Protein AF-A0A937AHV0-F1 (afdb_monomer_lite)

Structure (mmCIF, N/CA/C/O backbone):
data_AF-A0A937AHV0-F1
#
_entry.id   AF-A0A937AHV0-F1
#
loop_
_atom_site.group_PDB
_atom_site.id
_atom_site.type_symbol
_atom_site.label_atom_id
_atom_site.label_alt_id
_atom_site.label_comp_id
_atom_site.label_asym_id
_atom_site.label_entity_id
_atom_site.label_seq_id
_atom_site.pdbx_PDB_ins_code
_atom_site.Cartn_x
_atom_site.Cartn_y
_atom_site.Cartn_z
_atom_site.occupancy
_atom_site.B_iso_or_equiv
_atom_site.auth_seq_id
_atom_site.auth_comp_id
_atom_site.auth_asym_id
_atom_site.auth_atom_id
_atom_site.pdbx_PDB_model_num
ATOM 1 N N . MET A 1 1 ? -11.007 -40.375 -34.198 1.00 45.69 1 MET A N 1
ATOM 2 C CA . MET A 1 1 ? -11.939 -39.243 -34.008 1.00 45.69 1 MET A CA 1
ATOM 3 C C . MET A 1 1 ? -11.106 -37.972 -33.986 1.00 45.69 1 MET A C 1
ATOM 5 O O . MET A 1 1 ? -10.028 -37.990 -33.410 1.00 45.69 1 MET A O 1
ATOM 9 N N . ALA A 1 2 ? -11.518 -36.985 -34.777 1.00 42.84 2 ALA A N 1
ATOM 10 C CA . ALA A 1 2 ? -10.673 -35.958 -35.381 1.00 42.84 2 ALA A CA 1
ATOM 11 C C . ALA A 1 2 ? -10.192 -34.860 -34.414 1.00 42.84 2 ALA A C 1
ATOM 13 O O . ALA A 1 2 ? -10.938 -34.408 -33.550 1.00 42.84 2 ALA A O 1
ATOM 14 N N . VAL A 1 3 ? -8.949 -34.421 -34.631 1.00 44.81 3 VAL A N 1
ATOM 15 C CA . VAL A 1 3 ? -8.303 -33.252 -34.022 1.00 44.81 3 VAL A CA 1
ATOM 16 C C . VAL A 1 3 ? -8.689 -32.022 -34.848 1.00 44.81 3 VAL A C 1
ATOM 18 O O . VAL A 1 3 ? -8.350 -31.945 -36.026 1.00 44.81 3 VAL A O 1
ATOM 21 N N . GLY A 1 4 ? -9.427 -31.086 -34.250 1.00 48.59 4 GLY A N 1
ATOM 22 C CA . GLY A 1 4 ? -9.774 -29.803 -34.861 1.00 48.59 4 GLY A CA 1
ATOM 23 C C . GLY A 1 4 ? -8.780 -28.722 -34.451 1.00 48.59 4 GLY A C 1
ATOM 24 O O . GLY A 1 4 ? -8.840 -28.225 -33.331 1.00 48.59 4 GLY A O 1
ATOM 25 N N . VAL A 1 5 ? -7.866 -28.369 -35.355 1.00 51.12 5 VAL A N 1
ATOM 26 C CA . VAL A 1 5 ? -6.978 -27.206 -35.235 1.00 51.12 5 VAL A CA 1
ATOM 27 C C . VAL A 1 5 ? -7.745 -25.986 -35.747 1.00 51.12 5 VAL A C 1
ATOM 29 O O . VAL A 1 5 ? -8.046 -25.898 -36.935 1.00 51.12 5 VAL A O 1
ATOM 32 N N . GLY A 1 6 ? -8.102 -25.067 -34.849 1.00 50.59 6 GLY A N 1
ATOM 33 C CA . GLY A 1 6 ? -8.733 -23.794 -35.196 1.00 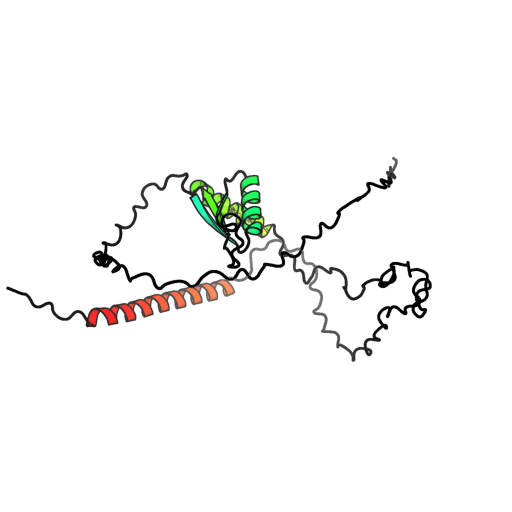50.59 6 GLY A CA 1
ATOM 34 C C . GLY A 1 6 ? -7.685 -22.751 -35.572 1.00 50.59 6 GLY A C 1
ATOM 35 O O . GLY A 1 6 ? -7.053 -22.170 -34.695 1.00 50.59 6 GLY A O 1
ATOM 36 N N . GLN A 1 7 ? -7.502 -22.531 -36.873 1.00 50.56 7 GLN A N 1
ATOM 37 C CA . GLN A 1 7 ? -6.855 -21.345 -37.436 1.00 50.56 7 GLN A CA 1
ATOM 38 C C . GLN A 1 7 ? -7.909 -20.253 -37.675 1.00 50.56 7 GLN A C 1
ATOM 40 O O . GLN A 1 7 ? -8.970 -20.536 -38.227 1.00 50.56 7 GLN A O 1
ATOM 45 N N . GLY A 1 8 ? -7.588 -19.009 -37.320 1.00 43.78 8 GLY A N 1
ATOM 46 C CA . GLY A 1 8 ? -8.344 -17.806 -37.694 1.00 43.78 8 GLY A CA 1
ATOM 47 C C . GLY A 1 8 ? -8.382 -16.805 -36.537 1.00 43.78 8 GLY A C 1
ATOM 48 O O . GLY A 1 8 ? -8.707 -17.181 -35.421 1.00 43.78 8 GLY A O 1
ATOM 49 N N . GLY A 1 9 ? -8.034 -15.533 -36.683 1.00 42.19 9 GLY A N 1
ATOM 50 C CA . GLY A 1 9 ? -7.574 -14.768 -37.831 1.00 42.19 9 GLY A CA 1
ATOM 51 C C . GLY A 1 9 ? -6.917 -13.490 -37.302 1.00 42.19 9 GLY A C 1
ATOM 52 O O . GLY A 1 9 ? -7.337 -12.941 -36.282 1.00 42.19 9 GLY A O 1
ATOM 53 N N . CYS A 1 10 ? -5.848 -13.058 -37.964 1.00 47.41 10 CYS A N 1
ATOM 54 C CA . CYS A 1 10 ? -5.209 -11.772 -37.719 1.00 47.41 10 CYS A CA 1
ATOM 55 C C . CYS A 1 10 ? -5.891 -10.727 -38.608 1.00 47.41 10 CYS A C 1
ATOM 57 O O . CYS A 1 10 ? -5.370 -10.392 -39.666 1.00 47.41 10 CYS A O 1
ATOM 59 N N . ASP A 1 11 ? -7.059 -10.238 -38.191 1.00 47.50 11 ASP A N 1
ATOM 60 C CA . ASP A 1 11 ? -7.725 -9.117 -38.857 1.00 47.50 11 ASP A CA 1
ATOM 61 C C . ASP A 1 11 ? -7.172 -7.791 -38.320 1.00 47.50 11 ASP A C 1
ATOM 63 O O . ASP A 1 11 ? -7.589 -7.246 -37.300 1.00 47.50 11 ASP A O 1
ATOM 67 N N . GLU A 1 12 ? -6.146 -7.313 -39.015 1.00 55.34 12 GLU A N 1
ATOM 68 C CA . GLU A 1 12 ? -6.172 -6.038 -39.733 1.00 55.34 12 GLU A CA 1
ATOM 69 C C . GLU A 1 12 ? -7.276 -5.039 -39.320 1.00 55.34 12 GLU A C 1
ATOM 71 O O . GLU A 1 12 ? -8.327 -4.930 -39.950 1.00 55.34 12 GLU A O 1
ATOM 76 N N . GLN A 1 13 ? -7.005 -4.218 -38.301 1.00 56.28 13 GLN A N 1
ATOM 77 C CA . GLN A 1 13 ? -7.644 -2.905 -38.163 1.00 56.28 13 GLN A CA 1
ATOM 78 C C . GLN A 1 13 ? -6.594 -1.802 -38.147 1.00 56.28 13 GLN A C 1
ATOM 80 O O . GLN A 1 13 ? -6.112 -1.323 -37.121 1.00 56.28 13 GLN A O 1
ATOM 85 N N . ALA A 1 14 ? -6.270 -1.418 -39.377 1.00 47.69 14 ALA A N 1
ATOM 86 C CA . ALA A 1 14 ? -5.620 -0.186 -39.743 1.00 47.69 14 ALA A CA 1
ATOM 87 C C . ALA A 1 14 ? -6.411 1.053 -39.281 1.00 47.69 14 ALA A C 1
ATOM 89 O O . ALA A 1 14 ? -7.641 1.087 -39.264 1.00 47.69 14 ALA A O 1
ATOM 90 N N . ALA A 1 15 ? -5.643 2.110 -39.025 1.00 52.22 15 ALA A N 1
ATOM 91 C CA . ALA A 1 15 ? -6.008 3.500 -39.273 1.00 52.22 15 ALA A CA 1
ATOM 92 C C . ALA A 1 15 ? -7.233 4.064 -38.526 1.00 52.22 15 ALA A C 1
ATOM 94 O O . ALA A 1 15 ? -8.320 4.233 -39.078 1.00 52.22 15 ALA A O 1
ATOM 95 N N . ARG A 1 16 ? -6.993 4.582 -37.315 1.00 49.41 16 ARG A N 1
ATOM 96 C CA . ARG A 1 16 ? -7.673 5.810 -36.870 1.00 49.41 16 ARG A CA 1
ATOM 97 C C . ARG A 1 16 ? -6.642 6.884 -36.564 1.00 49.41 16 ARG A C 1
ATOM 99 O O . ARG A 1 16 ? -5.781 6.723 -35.708 1.00 49.41 16 ARG A O 1
ATOM 106 N N . GLY A 1 17 ? -6.723 7.955 -37.347 1.00 46.00 17 GLY A N 1
ATOM 107 C CA . GLY A 1 17 ? -5.781 9.057 -37.352 1.00 46.00 17 GLY A CA 1
ATOM 108 C C . GLY A 1 17 ? -5.757 9.834 -36.041 1.00 46.00 17 GLY A C 1
ATOM 109 O O . GLY A 1 17 ? -6.782 10.301 -35.547 1.00 46.00 17 GLY A O 1
ATOM 110 N N . HIS A 1 18 ? -4.550 10.05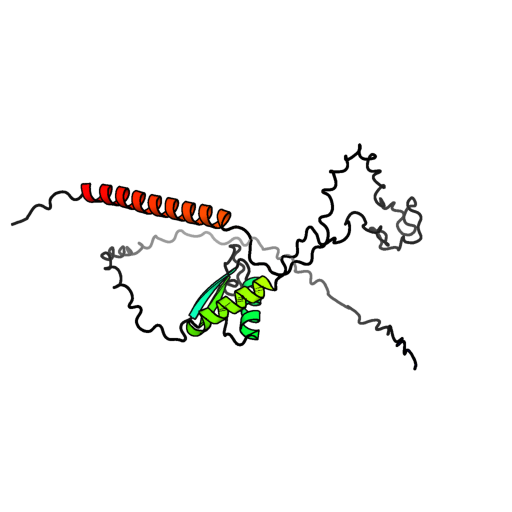1 -35.530 1.00 49.41 18 HIS A N 1
ATOM 111 C CA . HIS A 1 18 ? -4.267 11.097 -34.557 1.00 49.41 18 HIS A CA 1
ATOM 112 C C . HIS A 1 18 ? -3.929 12.397 -35.287 1.00 49.41 18 HIS A C 1
ATOM 114 O O . HIS A 1 18 ? -2.781 12.823 -35.384 1.00 49.41 18 HIS A O 1
ATOM 120 N N . SER A 1 19 ? -4.964 13.039 -35.820 1.00 48.88 19 SER A N 1
ATOM 121 C CA . SER A 1 19 ? -4.898 14.428 -36.251 1.00 48.88 19 SER A CA 1
ATOM 122 C C . SER A 1 19 ? -5.035 15.355 -35.041 1.00 48.88 19 SER A C 1
ATOM 124 O O . SER A 1 19 ? -6.080 15.391 -34.395 1.00 48.88 19 SER A O 1
ATOM 126 N N . GLY A 1 20 ? -4.004 16.165 -34.799 1.00 51.69 20 GLY A N 1
ATOM 127 C CA . GLY A 1 20 ? -4.197 17.530 -34.313 1.00 51.69 20 GLY A CA 1
ATOM 128 C C . GLY A 1 20 ? -4.152 17.754 -32.804 1.00 51.69 20 GLY A C 1
ATOM 129 O O . GLY A 1 20 ? -5.119 18.248 -32.234 1.00 51.69 20 GLY A O 1
ATOM 130 N N . PHE A 1 21 ? -2.990 17.562 -32.174 1.00 46.59 21 PHE A N 1
ATOM 131 C CA . PHE A 1 21 ? -2.669 18.326 -30.963 1.00 46.59 21 PHE A CA 1
ATOM 132 C C . PHE A 1 21 ? -1.850 19.561 -31.348 1.00 46.59 21 PHE A C 1
ATOM 134 O O . PHE A 1 21 ? -0.620 19.587 -31.309 1.00 46.59 21 PHE A O 1
ATOM 141 N N . LEU A 1 22 ? -2.569 20.597 -31.789 1.00 52.62 22 LEU A N 1
ATOM 142 C CA . LEU A 1 22 ? -2.020 21.932 -31.981 1.00 52.62 22 LEU A CA 1
ATOM 143 C C . LEU A 1 22 ? -1.449 22.426 -30.648 1.00 52.62 22 LEU A C 1
ATOM 145 O O . LEU A 1 22 ? -2.184 22.718 -29.701 1.00 52.62 22 LEU A O 1
ATOM 149 N N . ARG A 1 23 ? -0.119 22.544 -30.609 1.00 46.34 23 ARG A N 1
ATOM 150 C CA . ARG A 1 23 ? 0.632 23.309 -29.614 1.00 46.34 23 ARG A CA 1
ATOM 151 C C . ARG A 1 23 ? 0.051 24.722 -29.546 1.00 46.34 23 ARG A C 1
ATOM 153 O O . ARG A 1 23 ? 0.352 25.565 -30.388 1.00 46.34 23 ARG A O 1
ATOM 160 N N . ARG A 1 24 ? -0.767 25.011 -28.532 1.00 51.66 24 ARG A N 1
ATOM 161 C CA . ARG A 1 24 ? -1.076 26.397 -28.171 1.00 51.66 24 ARG A CA 1
ATOM 162 C C . ARG A 1 24 ? 0.145 26.977 -27.469 1.00 51.66 24 ARG A C 1
ATOM 164 O O . ARG A 1 24 ? 0.336 26.781 -26.271 1.00 51.66 24 ARG A O 1
ATOM 171 N N . ASN A 1 25 ? 0.959 27.679 -28.253 1.00 45.62 25 ASN A N 1
ATOM 172 C CA . ASN A 1 25 ? 1.866 28.721 -27.789 1.00 45.62 25 ASN A CA 1
ATOM 173 C C . ASN A 1 25 ? 1.129 29.600 -26.773 1.00 45.62 25 ASN A C 1
ATOM 175 O O . ASN A 1 25 ? 0.229 30.356 -27.141 1.00 45.62 25 ASN A O 1
ATOM 179 N N . ARG A 1 26 ? 1.492 29.498 -25.492 1.00 46.72 26 ARG A N 1
ATOM 180 C CA . ARG A 1 26 ? 1.126 30.524 -24.517 1.00 46.72 26 ARG A CA 1
ATOM 181 C C . ARG A 1 26 ? 2.022 31.738 -24.777 1.00 46.72 26 ARG A C 1
ATOM 183 O O . ARG A 1 26 ? 3.242 31.576 -24.768 1.00 46.72 26 ARG A O 1
ATOM 190 N N . PRO A 1 27 ? 1.459 32.929 -25.030 1.00 54.00 27 PRO A N 1
ATOM 191 C CA . PRO A 1 27 ? 2.259 34.129 -25.179 1.00 54.00 27 PRO A CA 1
ATOM 192 C C . PRO A 1 27 ? 2.956 34.454 -23.856 1.00 54.00 27 PRO A C 1
ATOM 194 O O . PRO A 1 27 ? 2.351 34.431 -22.783 1.00 54.00 27 PRO A O 1
ATOM 197 N N . PHE A 1 28 ? 4.246 34.757 -23.968 1.00 49.22 28 PHE A N 1
ATOM 198 C CA . PHE A 1 28 ? 5.042 35.443 -22.962 1.00 49.22 28 PHE A CA 1
ATOM 199 C C . PHE A 1 28 ? 4.291 36.696 -22.485 1.00 49.22 28 PHE A C 1
ATOM 201 O O . PHE A 1 28 ? 4.203 37.685 -23.213 1.00 49.22 28 PHE A O 1
ATOM 208 N N . TYR A 1 29 ? 3.782 36.685 -21.252 1.00 51.41 29 TYR A N 1
ATOM 209 C CA . TYR A 1 29 ? 3.416 37.920 -20.565 1.00 51.41 29 TYR A CA 1
ATOM 210 C C . TYR A 1 29 ? 4.709 38.643 -20.182 1.00 51.41 29 TYR A C 1
ATOM 212 O O . TYR A 1 29 ? 5.333 38.371 -19.159 1.00 51.41 29 TYR A O 1
ATOM 220 N N . ARG A 1 30 ? 5.126 39.561 -21.055 1.00 47.28 30 ARG A N 1
ATOM 221 C CA . ARG A 1 30 ? 6.118 40.596 -20.769 1.00 47.28 30 ARG A CA 1
ATOM 222 C C . ARG A 1 30 ? 5.439 41.596 -19.831 1.00 47.28 30 ARG A C 1
ATOM 224 O O . ARG A 1 30 ? 4.742 42.499 -20.283 1.00 47.28 30 ARG A O 1
ATOM 231 N N . GLY A 1 31 ? 5.557 41.356 -18.527 1.00 46.12 31 GLY A N 1
ATOM 232 C CA . GLY A 1 31 ? 5.066 42.264 -17.496 1.00 46.12 31 GLY A CA 1
ATOM 233 C C . GLY A 1 31 ? 5.739 43.623 -17.642 1.00 46.12 31 GLY A C 1
ATOM 234 O O . GLY A 1 31 ? 6.961 43.730 -17.537 1.00 46.12 31 GLY A O 1
ATOM 235 N N . ALA A 1 32 ? 4.928 44.635 -17.932 1.00 50.22 32 ALA A N 1
ATOM 236 C CA . ALA A 1 32 ? 5.310 46.030 -17.873 1.00 50.22 32 ALA A CA 1
ATOM 237 C C . ALA A 1 32 ? 5.783 46.363 -16.452 1.00 50.22 32 ALA A C 1
ATOM 239 O O . ALA A 1 32 ? 5.115 46.041 -15.468 1.00 50.22 32 ALA A O 1
ATOM 240 N N . LEU A 1 33 ? 6.950 46.998 -16.371 1.00 55.16 33 LEU A N 1
ATOM 241 C CA . LEU A 1 33 ? 7.450 47.674 -15.183 1.00 55.16 33 LEU A CA 1
ATOM 242 C C . LEU A 1 33 ? 6.546 48.880 -14.925 1.00 55.16 33 LEU A C 1
ATOM 244 O O . LEU A 1 33 ? 6.837 49.990 -15.367 1.00 55.16 33 LEU A O 1
ATOM 248 N N . ASP A 1 34 ? 5.415 48.638 -14.270 1.00 45.81 34 ASP A N 1
ATOM 249 C CA . ASP A 1 34 ? 4.544 49.711 -13.827 1.00 45.81 34 ASP A CA 1
ATOM 250 C C . ASP A 1 34 ? 5.112 50.301 -12.535 1.00 45.81 34 ASP A C 1
ATOM 252 O O . ASP A 1 34 ? 5.308 49.631 -11.515 1.00 45.81 34 ASP A O 1
ATOM 256 N N . SER A 1 35 ? 5.468 51.573 -12.642 1.00 56.28 35 SER A N 1
ATOM 257 C CA . SER A 1 35 ? 6.145 52.364 -11.627 1.00 56.28 35 SER A CA 1
ATOM 258 C C . SER A 1 35 ? 5.102 52.825 -10.615 1.00 56.28 35 SER A C 1
ATOM 260 O O . SER A 1 35 ? 4.548 53.916 -10.722 1.00 56.28 35 SER A O 1
ATOM 262 N N . GLY A 1 36 ? 4.786 51.958 -9.654 1.00 44.84 36 GLY A N 1
ATOM 263 C CA . GLY A 1 36 ? 3.819 52.262 -8.602 1.00 44.84 36 GLY A CA 1
ATOM 264 C C . GLY A 1 36 ? 4.265 53.452 -7.731 1.00 44.84 36 GLY A C 1
ATOM 265 O O . GLY A 1 36 ? 5.432 53.511 -7.334 1.00 44.84 36 GLY A O 1
ATOM 266 N N . PRO A 1 37 ? 3.361 54.397 -7.407 1.00 55.78 37 PRO A N 1
ATOM 267 C CA . PRO A 1 37 ? 3.697 55.622 -6.696 1.00 55.78 37 PRO A CA 1
ATOM 268 C C . PRO A 1 37 ? 4.170 55.371 -5.260 1.00 55.78 37 PRO A C 1
ATOM 270 O O . PRO A 1 37 ? 3.681 54.498 -4.540 1.00 55.78 37 PRO A O 1
ATOM 273 N N . SER A 1 38 ? 5.127 56.212 -4.872 1.00 55.75 38 SER A N 1
ATOM 274 C CA . SER A 1 38 ? 5.697 56.415 -3.543 1.00 55.75 38 SER A CA 1
ATOM 275 C C . SER A 1 38 ? 4.714 56.118 -2.402 1.00 55.75 38 SER A C 1
ATOM 277 O O . SER A 1 38 ? 3.782 56.883 -2.144 1.00 55.75 38 SER A O 1
ATOM 279 N N . ARG A 1 39 ? 4.947 55.014 -1.680 1.00 48.03 39 ARG A N 1
ATOM 280 C CA . ARG A 1 39 ? 4.240 54.702 -0.432 1.00 48.03 39 ARG A CA 1
ATOM 281 C C . ARG A 1 39 ? 4.606 55.755 0.610 1.00 48.03 39 ARG A C 1
ATOM 283 O O . ARG A 1 39 ? 5.726 55.766 1.112 1.00 48.03 39 ARG A O 1
ATOM 290 N N . GLN A 1 40 ? 3.662 56.630 0.941 1.00 63.03 40 GLN A N 1
ATOM 291 C CA . GLN A 1 40 ? 3.761 57.430 2.156 1.00 63.03 40 GLN A CA 1
ATOM 292 C C . GLN A 1 40 ? 3.709 56.500 3.383 1.00 63.03 40 GLN A C 1
ATOM 294 O O . GLN A 1 40 ? 2.919 55.550 3.393 1.00 63.03 40 GLN A O 1
ATOM 299 N N . PRO A 1 41 ? 4.528 56.745 4.419 1.00 58.31 41 PRO A N 1
ATOM 300 C CA . PRO A 1 41 ? 4.453 56.009 5.673 1.00 58.31 41 PRO A CA 1
ATOM 301 C C . PRO A 1 41 ? 3.121 56.326 6.361 1.00 58.31 41 PRO A C 1
ATOM 303 O O . PRO A 1 41 ? 2.879 57.448 6.800 1.00 58.31 41 PRO A O 1
ATOM 306 N N . THR A 1 42 ? 2.232 55.337 6.443 1.00 59.84 42 THR A N 1
ATOM 307 C CA . THR A 1 42 ? 0.998 55.462 7.221 1.00 59.84 42 THR A CA 1
ATOM 308 C C . THR A 1 42 ? 1.335 55.612 8.708 1.00 59.84 42 THR A C 1
ATOM 310 O O . THR A 1 42 ? 2.166 54.847 9.210 1.00 59.84 42 THR A O 1
ATOM 313 N N . PRO A 1 43 ? 0.682 56.536 9.433 1.00 60.97 43 PRO A N 1
ATOM 314 C CA . PRO A 1 43 ? 0.875 56.712 10.865 1.00 60.97 43 PRO A CA 1
ATOM 315 C C . PRO A 1 43 ? 0.532 55.419 11.606 1.00 60.97 43 PRO A C 1
ATOM 317 O O . PRO A 1 43 ? -0.501 54.795 11.372 1.00 60.97 43 PRO A O 1
ATOM 320 N N . HIS A 1 44 ? 1.435 55.012 12.493 1.00 55.62 44 HIS A N 1
ATOM 321 C CA . HIS A 1 44 ? 1.338 53.807 13.303 1.00 55.62 44 HIS A CA 1
ATOM 322 C C . HIS A 1 44 ? 0.076 53.843 14.178 1.00 55.62 44 HIS A C 1
ATOM 324 O O . HIS A 1 44 ? 0.088 54.358 15.296 1.00 55.62 44 HIS A O 1
ATOM 330 N N . THR A 1 45 ? -1.029 53.274 13.694 1.00 54.84 45 THR A N 1
ATOM 331 C CA . THR A 1 45 ? -2.167 52.936 14.547 1.00 54.84 45 THR A CA 1
ATOM 332 C C . THR A 1 45 ? -1.687 51.924 15.573 1.00 54.84 45 THR A C 1
ATOM 334 O O . THR A 1 45 ? -1.375 50.775 15.258 1.00 54.84 45 THR A O 1
ATOM 337 N N . ARG A 1 46 ? -1.581 52.415 16.807 1.00 56.16 46 ARG A N 1
ATOM 338 C CA . ARG A 1 46 ? -1.297 51.694 18.042 1.00 56.16 46 ARG A CA 1
ATOM 339 C C . ARG A 1 46 ? -2.074 50.375 18.036 1.00 56.16 46 ARG A C 1
ATOM 341 O O . ARG A 1 46 ? -3.285 50.369 18.244 1.00 56.16 46 ARG A O 1
ATOM 348 N N . ARG A 1 47 ? -1.377 49.270 17.747 1.00 52.88 47 ARG A N 1
ATOM 349 C CA . ARG A 1 47 ? -1.939 47.916 17.806 1.00 52.88 47 ARG A CA 1
ATOM 350 C C . ARG A 1 47 ? -2.607 47.763 19.179 1.00 52.88 47 ARG A C 1
ATOM 352 O O . ARG A 1 47 ? -1.910 47.960 20.180 1.00 52.88 47 ARG A O 1
ATOM 359 N N . PRO A 1 48 ? -3.914 47.459 19.265 1.00 61.78 48 PRO A N 1
ATOM 360 C CA . PRO A 1 48 ? -4.513 47.118 20.545 1.00 61.78 48 PRO A CA 1
ATOM 361 C C . PRO A 1 48 ? -3.700 45.964 21.128 1.00 61.78 48 PRO A C 1
ATOM 363 O O . PRO A 1 48 ? -3.375 45.010 20.416 1.00 61.78 48 PRO A O 1
ATOM 366 N N . ARG A 1 49 ? -3.293 46.089 22.398 1.00 58.38 49 ARG A N 1
ATOM 367 C CA . ARG A 1 49 ? -2.688 44.984 23.146 1.00 58.38 49 ARG A CA 1
ATOM 368 C C . ARG A 1 49 ? -3.671 43.823 23.060 1.00 58.38 49 ARG A C 1
ATOM 370 O O . ARG A 1 49 ? -4.697 43.844 23.731 1.00 58.38 49 ARG A O 1
ATOM 377 N N . ILE A 1 50 ? -3.365 42.842 22.217 1.00 64.19 50 ILE A N 1
ATOM 378 C CA . ILE A 1 50 ? -3.981 41.525 22.293 1.00 64.19 50 ILE A CA 1
ATOM 379 C C . ILE A 1 50 ? -3.599 41.040 23.686 1.00 64.19 50 ILE A C 1
ATOM 381 O O . ILE A 1 50 ? -2.417 40.820 23.959 1.00 64.19 50 ILE A O 1
ATOM 385 N N . ALA A 1 51 ? -4.572 41.026 24.597 1.00 61.97 51 ALA A N 1
ATOM 386 C CA . ALA A 1 51 ? -4.389 40.443 25.911 1.00 61.97 51 ALA A CA 1
ATOM 387 C C . ALA A 1 51 ? -3.858 39.030 25.680 1.00 61.97 51 ALA A C 1
ATOM 389 O O . ALA A 1 51 ? -4.482 38.256 24.950 1.00 61.97 51 ALA A O 1
ATOM 390 N N . LEU A 1 52 ? -2.668 38.733 26.214 1.00 71.69 52 LEU A N 1
ATOM 391 C CA . LEU A 1 52 ? -2.157 37.372 26.164 1.00 71.69 52 LEU A CA 1
ATOM 392 C C . LEU A 1 52 ? -3.249 36.474 26.758 1.00 71.69 52 LEU A C 1
ATOM 394 O O . LEU A 1 52 ? -3.744 36.807 27.841 1.00 71.69 52 LEU A O 1
ATOM 398 N N . PRO A 1 53 ? -3.658 35.396 26.065 1.00 70.06 53 PRO A N 1
ATOM 399 C CA . PRO A 1 53 ? -4.600 34.452 26.634 1.00 70.06 53 PRO A CA 1
ATOM 400 C C . PRO A 1 53 ? -4.024 34.010 27.974 1.00 70.06 53 PRO A C 1
ATOM 402 O O . PRO A 1 53 ? -2.884 33.547 28.047 1.00 70.06 53 PRO A O 1
ATOM 405 N N . THR A 1 54 ? -4.779 34.257 29.042 1.00 79.69 54 THR A N 1
ATOM 406 C CA . THR A 1 54 ? -4.426 33.818 30.386 1.00 79.69 54 THR A CA 1
ATOM 407 C C . THR A 1 54 ? -4.063 32.336 30.300 1.00 79.69 54 THR A C 1
ATOM 409 O O . THR A 1 54 ? -4.835 31.587 29.693 1.00 79.69 54 THR A O 1
ATOM 412 N N . PRO A 1 55 ? -2.900 31.906 30.824 1.00 74.94 55 PRO A N 1
ATOM 413 C CA . PRO A 1 55 ? -2.520 30.501 30.804 1.00 74.94 55 PRO A CA 1
ATOM 414 C C . PRO A 1 55 ? -3.663 29.705 31.425 1.00 74.94 55 PRO A C 1
ATOM 416 O O . PRO A 1 55 ? -4.007 29.912 32.591 1.00 74.94 55 PRO A O 1
ATOM 419 N N . GLN A 1 56 ? -4.318 28.873 30.612 1.00 78.19 56 GLN A N 1
ATOM 420 C CA . GLN A 1 56 ? -5.388 28.029 31.113 1.00 78.19 56 GLN A CA 1
ATOM 421 C C . GLN A 1 56 ? -4.789 27.143 32.210 1.00 78.19 56 GLN A C 1
ATOM 423 O O . GLN A 1 56 ? -3.714 26.571 31.997 1.00 78.19 56 GLN A O 1
ATOM 428 N N . PRO A 1 57 ? -5.438 27.044 33.383 1.00 83.44 57 PRO A N 1
ATOM 429 C CA . PRO A 1 57 ? -5.006 26.110 34.408 1.00 83.44 57 PRO A CA 1
ATOM 430 C C . PRO A 1 57 ? -4.914 24.710 33.788 1.00 83.44 57 PRO A C 1
ATOM 432 O O . PRO A 1 57 ? -5.725 24.396 32.908 1.00 83.44 57 PRO A O 1
ATOM 435 N N . PRO A 1 58 ? -3.927 23.889 34.197 1.00 77.12 58 PRO A N 1
ATOM 436 C CA . PRO A 1 58 ? -3.751 22.544 33.670 1.00 77.12 58 PRO A CA 1
ATOM 437 C C . PRO A 1 58 ? -5.083 21.819 33.797 1.00 77.12 58 PRO A C 1
ATOM 439 O O . PRO A 1 58 ? -5.571 21.592 34.906 1.00 77.12 58 PRO A O 1
ATOM 442 N N . GLN A 1 59 ? -5.716 21.543 32.656 1.00 78.62 59 GLN A N 1
ATOM 443 C CA . GLN A 1 59 ? -6.972 20.821 32.687 1.00 78.62 59 GLN A CA 1
ATOM 444 C C . GLN A 1 59 ? -6.677 19.451 33.296 1.00 78.62 59 GLN A C 1
ATOM 446 O O . GLN A 1 59 ? -5.669 18.835 32.926 1.00 78.62 59 GLN A O 1
ATOM 451 N N . PRO A 1 60 ? -7.492 18.986 34.259 1.00 78.25 60 PRO A N 1
ATOM 452 C CA . PRO A 1 60 ? -7.347 17.633 34.760 1.00 78.25 60 PRO A CA 1
ATOM 453 C C . PRO A 1 60 ? -7.350 16.687 33.553 1.00 78.25 60 PRO A C 1
ATOM 455 O O . PRO A 1 60 ? -8.110 16.934 32.607 1.00 78.25 60 PRO A O 1
ATOM 458 N N . PRO A 1 61 ? -6.483 15.655 33.536 1.00 72.00 61 PRO A N 1
ATOM 459 C CA . PRO A 1 61 ? -6.478 14.696 32.443 1.00 72.00 61 PRO A CA 1
ATOM 460 C C . PRO A 1 61 ? -7.923 14.233 32.238 1.00 72.00 61 PRO A C 1
ATOM 462 O O . PRO A 1 61 ? -8.590 13.930 33.237 1.00 72.00 61 PRO A O 1
ATOM 465 N N . PRO A 1 62 ? -8.441 14.253 30.995 1.00 66.56 62 PRO A N 1
ATOM 466 C CA . PRO A 1 62 ? -9.818 13.864 30.745 1.00 66.56 62 PRO A CA 1
ATOM 467 C C . PRO A 1 62 ? -10.028 12.498 31.403 1.00 66.56 62 PRO A C 1
ATOM 469 O O . PRO A 1 62 ? -9.162 11.628 31.240 1.00 66.56 62 PRO A O 1
ATOM 472 N N . PRO A 1 63 ? -11.092 12.323 32.210 1.00 59.66 63 PRO A N 1
ATOM 473 C CA . PRO A 1 63 ? -11.322 11.078 32.925 1.00 59.66 63 PRO A CA 1
ATOM 474 C C . PRO A 1 63 ? -11.227 9.951 31.909 1.00 59.66 63 PRO A C 1
ATOM 476 O O . PRO A 1 63 ? -11.894 10.015 30.875 1.00 59.66 63 PRO A O 1
ATOM 479 N N . GLY A 1 64 ? -10.308 9.011 32.169 1.00 50.78 64 GLY A N 1
ATOM 480 C CA . GLY A 1 64 ? -9.912 7.950 31.251 1.00 50.78 64 GLY A CA 1
ATOM 481 C C . GLY A 1 64 ? -11.130 7.422 30.518 1.00 50.78 64 GLY A C 1
ATOM 482 O O . GLY A 1 64 ? -11.999 6.814 31.141 1.00 50.78 64 GLY A O 1
ATOM 483 N N . GLY A 1 65 ? -11.202 7.768 29.228 1.00 52.19 65 GLY A N 1
ATOM 484 C CA . GLY A 1 65 ? -12.377 7.581 28.398 1.00 52.19 65 GLY A CA 1
ATOM 485 C C . GLY A 1 65 ? -12.903 6.173 28.571 1.00 52.19 65 GLY A C 1
ATOM 486 O O . GLY A 1 65 ? -12.241 5.193 28.227 1.00 52.19 65 GLY A O 1
ATOM 487 N N . SER A 1 66 ? -14.087 6.110 29.156 1.00 49.03 66 SER A N 1
ATOM 488 C CA . SER A 1 66 ? -14.926 4.944 29.282 1.00 49.03 66 SER A CA 1
ATOM 489 C C . SER A 1 66 ? -14.841 4.143 27.985 1.00 49.03 66 SER A C 1
ATOM 491 O O . SER A 1 66 ? -15.295 4.594 26.934 1.00 49.03 66 SER A O 1
ATOM 493 N N . GLN A 1 67 ? -14.313 2.923 28.045 1.00 56.91 67 GLN A N 1
ATOM 494 C CA . GLN A 1 67 ? -14.437 1.933 26.967 1.00 56.91 67 GLN A CA 1
ATOM 495 C C . GLN A 1 67 ? -15.905 1.481 26.770 1.00 56.91 67 GLN A C 1
ATOM 497 O O . GLN A 1 67 ? -16.174 0.409 26.235 1.00 56.91 67 GLN A O 1
ATOM 502 N N . SER A 1 68 ? -16.876 2.267 27.243 1.00 53.94 68 SER A N 1
ATOM 503 C CA . SER A 1 68 ? -18.289 1.943 27.271 1.00 53.94 68 SER A CA 1
ATOM 504 C C . SER A 1 68 ? -18.880 2.177 25.889 1.00 53.94 68 SER A C 1
ATOM 506 O O . SER A 1 68 ? -19.161 3.310 25.505 1.00 53.94 68 SER A O 1
ATOM 508 N N . ASN A 1 69 ? -19.089 1.079 25.169 1.00 52.88 69 ASN A N 1
ATOM 509 C CA . ASN A 1 69 ? -19.971 1.007 24.010 1.00 52.88 69 ASN A CA 1
ATOM 510 C C . ASN A 1 69 ? -19.565 1.940 22.867 1.00 52.88 69 ASN A C 1
ATOM 512 O O . ASN A 1 69 ? -20.357 2.759 22.407 1.00 52.88 69 ASN A O 1
ATOM 516 N N . ALA A 1 70 ? -18.327 1.793 22.381 1.00 61.03 70 ALA A N 1
ATOM 517 C CA . ALA A 1 70 ? -17.984 2.305 21.061 1.00 61.03 70 ALA A CA 1
ATOM 518 C C . ALA A 1 70 ? -19.013 1.760 20.069 1.00 61.03 70 ALA A C 1
ATOM 520 O O . ALA A 1 70 ? -19.146 0.543 19.917 1.00 61.03 70 ALA A O 1
ATOM 521 N N . GLU A 1 71 ? -19.758 2.673 19.453 1.00 71.56 71 GLU A N 1
ATOM 522 C CA . GLU A 1 71 ? -20.784 2.371 18.467 1.00 71.56 71 GLU A CA 1
ATOM 523 C C . GLU A 1 71 ? -20.221 1.323 17.485 1.00 71.56 71 GLU A C 1
ATOM 525 O O . GLU A 1 71 ? -19.081 1.482 17.021 1.00 71.56 71 GLU A O 1
ATOM 530 N N . PRO A 1 72 ? -20.934 0.219 17.192 1.00 79.88 72 PRO A N 1
ATOM 531 C CA . PRO A 1 72 ? -20.409 -0.865 16.348 1.00 79.88 72 PRO A CA 1
ATOM 532 C C . PRO A 1 72 ? -20.004 -0.385 14.941 1.00 79.88 72 PRO A C 1
ATOM 534 O O . PRO A 1 72 ? -19.212 -1.029 14.250 1.00 79.88 72 PRO A O 1
ATOM 537 N N . THR A 1 73 ? -20.508 0.782 14.544 1.00 86.31 73 THR A N 1
ATOM 538 C CA . THR A 1 73 ? -20.230 1.518 13.310 1.00 86.31 73 THR A CA 1
ATOM 539 C C . THR A 1 73 ? -19.009 2.440 13.388 1.00 86.31 73 THR A C 1
ATOM 541 O O . THR A 1 73 ? -18.646 3.034 12.373 1.00 86.31 73 THR A O 1
ATOM 544 N N . SER A 1 74 ? -18.354 2.555 14.548 1.00 92.44 74 SER A N 1
ATOM 545 C CA . SER A 1 74 ? -17.184 3.417 14.724 1.00 92.44 74 SER A CA 1
ATOM 546 C C . SER A 1 74 ? -16.048 3.000 13.776 1.00 92.44 74 SER A C 1
ATOM 548 O O . SER A 1 74 ? -15.689 1.816 13.728 1.00 92.44 74 SER A O 1
ATOM 550 N N . PRO A 1 75 ? -15.484 3.938 12.994 1.00 95.88 75 PRO A N 1
ATOM 551 C CA . PRO A 1 75 ? -14.363 3.647 12.114 1.00 95.88 75 PRO A CA 1
ATOM 552 C C . PRO A 1 75 ? -13.097 3.396 12.940 1.00 95.88 75 PRO A C 1
ATOM 554 O O . PRO A 1 75 ? -12.808 4.111 13.900 1.00 95.88 75 PRO A O 1
ATOM 557 N N . VAL A 1 76 ? -12.340 2.374 12.559 1.00 96.38 76 VAL A N 1
ATOM 558 C CA . VAL A 1 76 ? -11.064 1.987 13.161 1.00 96.38 76 VAL A CA 1
ATOM 559 C C . VAL A 1 76 ? -10.037 1.824 12.048 1.00 96.38 76 VAL A C 1
ATOM 561 O O . VAL A 1 76 ? -10.349 1.341 10.960 1.00 96.38 76 VAL A O 1
ATOM 564 N N . GLU A 1 77 ? -8.814 2.262 12.315 1.00 97.31 77 GLU A N 1
ATOM 565 C CA . GLU A 1 77 ? -7.690 2.119 11.396 1.00 97.31 77 GLU A CA 1
ATOM 566 C C . GLU A 1 77 ? -7.253 0.651 11.306 1.00 97.31 77 GLU A C 1
ATOM 568 O O . GLU A 1 77 ? -7.021 0.006 12.327 1.00 97.31 77 GLU A O 1
ATOM 573 N N . LEU A 1 78 ? -7.157 0.132 10.082 1.00 97.81 78 LEU A N 1
ATOM 574 C CA . LEU A 1 78 ? -6.666 -1.214 9.795 1.00 97.81 78 LEU A CA 1
ATOM 575 C C . LEU A 1 78 ? -5.156 -1.209 9.533 1.00 97.81 78 LEU A C 1
ATOM 577 O O . LEU A 1 78 ? -4.431 -2.023 10.094 1.00 97.81 78 LEU A O 1
ATOM 581 N N . THR A 1 79 ? -4.691 -0.325 8.645 1.00 97.75 79 THR A N 1
ATOM 582 C CA . THR A 1 79 ? -3.280 -0.234 8.243 1.00 97.75 79 THR A CA 1
ATOM 583 C C . THR A 1 79 ? -2.942 1.146 7.674 1.00 97.75 79 THR A C 1
ATOM 585 O O . THR A 1 79 ? -3.838 1.893 7.268 1.00 97.75 79 THR A O 1
ATOM 588 N N . ARG A 1 80 ? -1.643 1.462 7.612 1.00 96.62 80 ARG A N 1
ATOM 589 C CA . ARG A 1 80 ? -1.077 2.652 6.960 1.00 96.62 80 ARG A CA 1
ATOM 590 C C . ARG A 1 80 ? -0.169 2.238 5.815 1.00 96.62 80 ARG A C 1
ATOM 592 O O . ARG A 1 80 ? 0.543 1.244 5.911 1.00 96.62 80 ARG A O 1
ATOM 599 N N . THR A 1 81 ? -0.178 3.037 4.762 1.00 94.06 81 THR A N 1
ATOM 600 C CA . THR A 1 81 ? 0.606 2.825 3.542 1.00 94.06 81 THR A CA 1
ATOM 601 C C . THR A 1 81 ? 1.314 4.111 3.141 1.00 94.06 81 THR A C 1
ATOM 603 O O . THR A 1 81 ? 0.919 5.208 3.553 1.00 94.06 81 THR A O 1
ATOM 606 N N . ASN A 1 82 ? 2.376 3.973 2.348 1.00 91.25 82 ASN A N 1
ATOM 607 C CA . ASN A 1 82 ? 3.184 5.111 1.908 1.00 91.25 82 ASN A CA 1
ATOM 608 C C . ASN A 1 82 ? 2.563 5.838 0.715 1.00 91.25 82 ASN A C 1
ATOM 610 O O . ASN A 1 82 ? 2.913 6.987 0.448 1.00 91.25 82 ASN A O 1
ATOM 614 N N . THR A 1 83 ? 1.664 5.174 -0.013 1.00 88.88 83 THR A N 1
ATOM 615 C CA . THR A 1 83 ? 1.032 5.725 -1.208 1.00 88.88 83 THR A CA 1
ATOM 616 C C . THR A 1 83 ? -0.486 5.581 -1.140 1.00 88.88 83 THR A C 1
ATOM 618 O O . THR A 1 83 ? -1.023 4.583 -0.666 1.00 88.88 83 THR A O 1
ATOM 621 N N . GLU A 1 84 ? -1.205 6.577 -1.661 1.00 90.06 84 GLU A N 1
ATOM 622 C CA . GLU A 1 84 ? -2.670 6.520 -1.794 1.00 90.06 84 GLU A CA 1
ATOM 623 C C . GLU A 1 84 ? -3.108 5.356 -2.693 1.00 90.06 84 GLU A C 1
ATOM 625 O O . GLU A 1 84 ? -4.154 4.753 -2.466 1.00 90.06 84 GLU A O 1
ATOM 630 N N . PHE A 1 85 ? -2.279 5.007 -3.681 1.00 91.31 85 PHE A N 1
ATOM 631 C CA . PHE A 1 85 ? -2.519 3.881 -4.575 1.00 91.31 85 PHE A CA 1
ATOM 632 C C . PHE A 1 85 ? -2.543 2.544 -3.822 1.00 91.31 85 PHE A C 1
ATOM 634 O O . PHE A 1 85 ? -3.487 1.775 -3.990 1.00 91.31 85 PHE A O 1
ATOM 641 N N . GLU A 1 86 ? -1.566 2.289 -2.944 1.00 92.69 86 GLU A N 1
ATOM 642 C CA . GLU A 1 86 ? -1.554 1.094 -2.089 1.00 92.69 86 GLU A CA 1
ATOM 643 C C . GLU A 1 86 ? -2.786 1.042 -1.177 1.00 92.69 86 GLU A C 1
ATOM 645 O O . GLU A 1 86 ? -3.471 0.018 -1.122 1.00 92.69 86 GLU A O 1
ATOM 650 N N . ALA A 1 87 ? -3.120 2.149 -0.502 1.00 95.12 87 ALA A N 1
ATOM 651 C CA . ALA A 1 87 ? -4.319 2.213 0.335 1.00 95.12 87 ALA A CA 1
ATOM 652 C C . ALA A 1 87 ? -5.601 1.930 -0.465 1.00 95.12 87 ALA A C 1
ATOM 654 O O . ALA A 1 87 ? -6.480 1.208 0.012 1.00 95.12 87 ALA A O 1
ATOM 655 N N . ALA A 1 88 ? -5.715 2.487 -1.675 1.00 94.81 88 ALA A N 1
ATOM 656 C CA . ALA A 1 88 ? -6.861 2.290 -2.554 1.00 94.81 88 ALA A CA 1
ATOM 657 C C . ALA A 1 88 ? -6.978 0.834 -3.023 1.00 94.81 88 ALA A C 1
ATOM 659 O O . ALA A 1 88 ? -8.075 0.276 -2.972 1.00 94.81 88 ALA A O 1
ATOM 660 N N . ALA A 1 89 ? -5.861 0.205 -3.402 1.00 95.44 89 ALA A N 1
ATOM 661 C CA . ALA A 1 89 ? -5.817 -1.205 -3.781 1.00 95.44 89 ALA A CA 1
ATOM 662 C C . ALA A 1 89 ? -6.270 -2.114 -2.625 1.00 95.44 89 ALA A C 1
ATOM 664 O O . ALA A 1 89 ? -7.128 -2.977 -2.815 1.00 95.44 89 ALA A O 1
ATOM 665 N N . ILE A 1 90 ? -5.781 -1.867 -1.403 1.00 96.81 90 ILE A N 1
ATOM 666 C CA . ILE A 1 90 ? -6.207 -2.603 -0.202 1.00 96.81 90 ILE A CA 1
ATOM 667 C C . ILE A 1 90 ? -7.704 -2.396 0.065 1.00 96.81 90 ILE A C 1
ATOM 669 O O . ILE A 1 90 ? -8.434 -3.354 0.323 1.00 96.81 90 ILE A O 1
ATOM 673 N N . ALA A 1 91 ? -8.188 -1.153 -0.003 1.00 97.38 91 ALA A N 1
ATOM 674 C CA . ALA A 1 91 ? -9.596 -0.851 0.230 1.00 97.38 91 ALA A CA 1
ATOM 675 C C . ALA A 1 91 ? -10.517 -1.502 -0.817 1.00 97.38 91 ALA A C 1
ATOM 677 O O . ALA A 1 91 ? -11.620 -1.919 -0.466 1.00 97.38 91 ALA A O 1
ATOM 678 N N . GLU A 1 92 ? -10.094 -1.599 -2.081 1.00 97.44 92 GLU A N 1
ATOM 679 C CA . GLU A 1 92 ? -10.826 -2.318 -3.134 1.00 97.44 92 GLU A CA 1
ATOM 680 C C . GLU A 1 92 ? -10.850 -3.827 -2.874 1.00 97.44 92 GLU A C 1
ATOM 682 O O . GLU A 1 92 ? -11.921 -4.429 -2.913 1.00 97.44 92 GLU A O 1
ATOM 687 N N . ALA A 1 93 ? -9.713 -4.426 -2.505 1.00 96.50 93 ALA A N 1
ATOM 688 C CA . ALA A 1 93 ? -9.639 -5.848 -2.165 1.00 96.50 93 ALA A CA 1
ATOM 689 C C . ALA A 1 93 ? -10.574 -6.210 -0.994 1.00 96.50 93 ALA A C 1
ATOM 691 O O . ALA A 1 93 ? -11.288 -7.211 -1.043 1.00 96.50 93 ALA A O 1
ATOM 692 N N . LEU A 1 94 ? -10.642 -5.362 0.037 1.00 97.75 94 LEU A N 1
ATOM 693 C CA . LEU A 1 94 ? -11.576 -5.534 1.155 1.00 97.75 94 LEU A CA 1
ATOM 694 C C . LEU A 1 94 ? -13.041 -5.376 0.717 1.00 97.75 94 LEU A C 1
ATOM 696 O O . LEU A 1 94 ? -13.896 -6.166 1.128 1.00 97.75 94 LEU A O 1
ATOM 700 N N . ARG A 1 95 ? -13.340 -4.398 -0.148 1.00 98.06 95 ARG A N 1
ATOM 701 C CA . ARG A 1 95 ? -14.693 -4.183 -0.689 1.00 98.06 95 ARG A CA 1
ATOM 702 C C . ARG A 1 95 ? -15.158 -5.344 -1.563 1.00 98.06 95 ARG A C 1
ATOM 704 O O . ARG A 1 95 ? -16.316 -5.739 -1.440 1.00 98.06 95 ARG A O 1
ATOM 711 N N . ALA A 1 96 ? -14.266 -5.950 -2.344 1.00 97.06 96 ALA A N 1
ATOM 712 C CA . ALA A 1 96 ? -14.550 -7.161 -3.114 1.00 97.06 96 ALA A CA 1
ATOM 713 C C . ALA A 1 96 ? -14.964 -8.349 -2.220 1.00 97.06 96 ALA A C 1
ATOM 715 O O . ALA A 1 96 ? -15.771 -9.178 -2.627 1.00 97.06 96 ALA A O 1
ATOM 716 N N . GLN A 1 97 ? -14.490 -8.389 -0.969 1.00 97.44 97 GLN A N 1
ATOM 717 C CA . GLN A 1 97 ? -14.885 -9.377 0.048 1.00 97.44 97 GLN A CA 1
ATOM 718 C C . GLN A 1 97 ? -16.134 -8.962 0.856 1.00 97.44 97 GLN A C 1
ATOM 720 O O . GLN A 1 97 ? -16.501 -9.603 1.849 1.00 97.44 97 GLN A O 1
ATOM 725 N N . GLY A 1 98 ? -16.802 -7.875 0.460 1.00 97.62 98 GLY A N 1
ATOM 726 C CA . GLY A 1 98 ? -17.987 -7.342 1.129 1.00 97.62 98 GLY A CA 1
ATOM 727 C C . GLY A 1 98 ? -17.692 -6.595 2.434 1.00 97.62 98 GLY A C 1
ATOM 728 O O . GLY A 1 98 ? -18.592 -6.443 3.260 1.00 97.62 98 GLY A O 1
ATOM 729 N N . ILE A 1 99 ? -16.452 -6.145 2.655 1.00 98.19 99 ILE A N 1
ATOM 730 C CA . ILE A 1 99 ? -16.055 -5.365 3.835 1.00 98.19 99 ILE A CA 1
ATOM 731 C C . ILE A 1 99 ? -16.036 -3.878 3.472 1.00 98.19 99 ILE A C 1
ATOM 733 O O . ILE A 1 99 ? -15.375 -3.460 2.523 1.00 98.19 99 ILE A O 1
ATOM 737 N N . GLN A 1 100 ? -16.744 -3.047 4.240 1.00 97.44 100 GLN A N 1
ATOM 738 C CA . GLN A 1 100 ? -16.753 -1.603 4.005 1.00 97.44 100 GLN A CA 1
ATOM 739 C C . GLN A 1 100 ? -15.436 -0.973 4.478 1.00 97.44 100 GLN A C 1
ATOM 741 O O . GLN A 1 100 ? -15.239 -0.754 5.674 1.00 97.44 100 GLN A O 1
ATOM 746 N N . ALA A 1 101 ? -14.557 -0.661 3.525 1.00 97.69 101 ALA A N 1
ATOM 747 C CA . ALA A 1 101 ? -13.292 0.030 3.750 1.00 97.69 101 ALA A CA 1
ATOM 748 C C . ALA A 1 101 ? -13.283 1.409 3.073 1.00 97.69 101 ALA A C 1
ATOM 750 O O . ALA A 1 101 ? -13.854 1.588 1.994 1.00 97.69 101 ALA A O 1
ATOM 751 N N . ARG A 1 102 ? -12.623 2.387 3.700 1.00 96.81 102 ARG A N 1
ATOM 752 C CA . ARG A 1 102 ? -12.377 3.725 3.140 1.00 96.81 102 ARG A CA 1
ATOM 753 C C . ARG A 1 102 ? -10.905 4.094 3.300 1.00 96.81 102 ARG A C 1
ATOM 755 O O . ARG A 1 102 ? -10.256 3.643 4.239 1.00 96.81 102 ARG A O 1
ATOM 762 N N . VAL A 1 103 ? -10.404 4.935 2.403 1.00 95.69 103 VAL A N 1
ATOM 763 C CA . VAL A 1 103 ? -9.054 5.510 2.484 1.00 95.69 103 VAL A CA 1
ATOM 764 C C . VAL A 1 103 ? -9.141 6.899 3.111 1.00 95.69 103 VAL A C 1
ATOM 766 O O . VAL A 1 103 ? -10.046 7.671 2.791 1.00 95.69 103 VAL A O 1
ATOM 769 N N . LEU A 1 104 ? -8.224 7.205 4.023 1.00 92.81 104 LEU A N 1
ATOM 770 C CA . LEU A 1 104 ? -8.114 8.479 4.720 1.00 92.81 104 LEU A CA 1
ATOM 771 C C . LEU A 1 104 ? -6.663 8.969 4.622 1.00 92.81 104 LEU A C 1
ATOM 773 O O . LEU A 1 104 ? -5.757 8.326 5.140 1.00 92.81 104 LEU A O 1
ATOM 777 N N . GLY A 1 105 ? -6.446 10.107 3.958 1.00 81.88 105 GLY A N 1
ATOM 778 C CA . GLY A 1 105 ? -5.106 10.629 3.645 1.00 81.88 105 GLY A CA 1
ATOM 779 C C . GLY A 1 105 ? -4.649 10.297 2.216 1.00 81.88 105 GLY A C 1
ATOM 780 O O . GLY A 1 105 ? -5.147 9.356 1.609 1.00 81.88 105 GLY A O 1
ATOM 781 N N . GLY A 1 106 ? -3.746 11.116 1.665 1.00 71.75 106 GLY A N 1
ATOM 782 C CA . GLY A 1 106 ? -3.203 10.990 0.299 1.00 71.75 106 GLY A CA 1
ATOM 783 C C . GLY A 1 106 ? -3.422 12.239 -0.560 1.00 71.75 106 GLY A C 1
ATOM 784 O O . GLY A 1 106 ? -2.469 12.813 -1.079 1.00 71.75 106 GLY A O 1
ATOM 785 N N . ASN A 1 107 ? -4.653 12.754 -0.584 1.00 64.31 107 ASN A N 1
ATOM 786 C CA . ASN A 1 107 ? -5.014 13.963 -1.322 1.00 64.31 107 ASN A CA 1
ATOM 787 C C . ASN A 1 107 ? -5.569 15.036 -0.378 1.00 64.31 107 ASN A C 1
ATOM 789 O O . ASN A 1 107 ? -6.751 15.044 -0.030 1.00 64.31 107 ASN A O 1
ATOM 793 N N . LEU A 1 108 ? -4.728 15.993 0.018 1.00 60.88 108 LEU A N 1
ATOM 794 C CA . LEU A 1 108 ? -5.204 17.244 0.609 1.00 60.88 108 LEU A CA 1
ATOM 795 C C . LEU A 1 108 ? -5.824 18.096 -0.508 1.00 60.88 108 LEU A C 1
ATOM 797 O O . LEU A 1 108 ? -5.159 18.952 -1.079 1.00 60.88 108 LEU A O 1
ATOM 801 N N . ALA A 1 109 ? -7.085 17.831 -0.858 1.00 61.25 109 ALA A N 1
ATOM 802 C CA . ALA A 1 109 ? -7.912 18.703 -1.702 1.00 61.25 109 ALA A CA 1
ATOM 803 C C . ALA A 1 109 ? -7.235 19.191 -3.007 1.00 61.25 109 ALA A C 1
ATOM 805 O O . ALA A 1 109 ? -7.292 20.372 -3.345 1.00 61.25 109 ALA A O 1
ATOM 806 N N . GLY A 1 110 ? -6.563 18.292 -3.736 1.00 66.44 110 GLY A N 1
ATOM 807 C CA . GLY A 1 110 ? -5.904 18.621 -5.007 1.00 66.44 110 GLY A CA 1
ATOM 808 C C . GLY A 1 110 ? -4.570 19.367 -4.876 1.00 66.44 110 GLY A C 1
ATOM 809 O O . GLY A 1 110 ? -3.970 19.713 -5.893 1.00 66.44 110 GLY A O 1
ATOM 810 N N . MET A 1 111 ? -4.068 19.586 -3.658 1.00 63.62 111 MET A N 1
ATOM 811 C CA . MET A 1 111 ? -2.711 20.069 -3.433 1.00 63.62 111 MET A CA 1
ATOM 812 C C . MET A 1 111 ? -1.783 18.893 -3.144 1.00 63.62 111 MET A C 1
ATOM 814 O O . MET A 1 111 ? -1.827 18.276 -2.079 1.00 63.62 111 MET A O 1
ATOM 818 N N . ARG A 1 112 ? -0.895 18.622 -4.105 1.00 60.31 112 ARG A N 1
ATOM 819 C CA . ARG A 1 112 ? 0.290 17.782 -3.918 1.00 60.31 112 ARG A CA 1
ATOM 820 C C . ARG A 1 112 ? 1.261 18.541 -3.005 1.00 60.31 112 ARG A C 1
ATOM 822 O O . ARG A 1 112 ? 2.175 19.210 -3.472 1.00 60.31 112 ARG A O 1
ATOM 829 N N . ALA A 1 113 ? 1.018 18.522 -1.698 1.00 59.38 113 ALA A N 1
ATOM 830 C CA . ALA A 1 113 ? 2.043 18.928 -0.749 1.00 59.38 113 ALA A CA 1
ATOM 831 C C . ALA A 1 113 ? 3.144 17.861 -0.811 1.00 59.38 113 ALA A C 1
ATOM 833 O O . ALA A 1 113 ? 2.862 16.687 -0.606 1.00 59.38 113 ALA A O 1
ATOM 834 N N . GLU A 1 114 ? 4.377 18.250 -1.130 1.00 58.97 114 GLU A N 1
ATOM 835 C CA . GLU A 1 114 ? 5.518 17.345 -1.366 1.00 58.97 114 GLU A CA 1
ATOM 836 C C . GLU A 1 114 ? 5.973 16.538 -0.132 1.00 58.97 114 GLU A C 1
ATOM 838 O O . GLU A 1 114 ? 6.978 15.832 -0.179 1.00 58.97 114 GLU A O 1
ATOM 843 N N . ALA A 1 115 ? 5.241 16.610 0.981 1.00 63.16 115 ALA A N 1
ATOM 844 C CA . ALA A 1 115 ? 5.465 15.734 2.117 1.00 63.16 115 ALA A CA 1
ATOM 845 C C . ALA A 1 115 ? 4.792 14.376 1.849 1.00 63.16 115 ALA A C 1
ATOM 847 O O . ALA A 1 115 ? 3.620 14.362 1.464 1.00 63.16 115 ALA A O 1
ATOM 848 N N . PRO A 1 116 ? 5.481 13.240 2.069 1.00 66.38 116 PRO A N 1
ATOM 849 C CA . PRO A 1 116 ? 4.889 11.917 1.914 1.00 66.38 116 PRO A CA 1
ATOM 850 C C . PRO A 1 116 ? 3.667 11.798 2.831 1.00 66.38 116 PRO A C 1
ATOM 852 O O . PRO A 1 116 ? 3.780 11.684 4.052 1.00 66.38 116 PRO A O 1
ATOM 855 N N . ALA A 1 117 ? 2.483 11.892 2.233 1.00 74.81 117 ALA A N 1
ATOM 856 C CA . ALA A 1 117 ? 1.230 11.758 2.944 1.00 74.81 117 ALA A CA 1
ATOM 857 C C . ALA A 1 117 ? 0.985 10.267 3.173 1.00 74.81 117 ALA A C 1
ATOM 859 O O . ALA A 1 117 ? 0.663 9.536 2.239 1.00 74.81 117 ALA A O 1
ATOM 860 N N . LEU A 1 118 ? 1.144 9.818 4.419 1.00 90.38 118 LEU A N 1
ATOM 861 C CA . LEU A 1 118 ? 0.700 8.485 4.816 1.00 90.38 118 LEU A CA 1
ATOM 862 C C . LEU A 1 118 ? -0.807 8.373 4.555 1.00 90.38 118 LEU A C 1
ATOM 864 O O . LEU A 1 118 ? -1.584 9.228 4.991 1.00 90.38 118 LEU A O 1
ATOM 868 N N . ALA A 1 119 ? -1.207 7.319 3.850 1.00 93.19 119 ALA A N 1
ATOM 869 C CA . ALA A 1 119 ? -2.604 6.995 3.608 1.00 93.19 119 ALA A CA 1
ATOM 870 C C . ALA A 1 119 ? -3.023 5.855 4.542 1.00 93.19 119 ALA A C 1
ATOM 872 O O . ALA A 1 119 ? -2.391 4.795 4.579 1.00 93.19 119 ALA A O 1
ATOM 873 N N . SER A 1 120 ? -4.088 6.077 5.304 1.00 95.44 120 SER A N 1
ATOM 874 C CA . SER A 1 120 ? -4.656 5.111 6.242 1.00 95.44 120 SER A CA 1
ATOM 875 C C . SER A 1 120 ? -5.881 4.433 5.638 1.00 95.44 120 SER A C 1
ATOM 877 O O . SER A 1 120 ? -6.752 5.091 5.072 1.00 95.44 120 SER A O 1
ATOM 879 N N . VAL A 1 121 ? -5.999 3.119 5.812 1.00 97.06 121 VAL A N 1
ATOM 880 C CA . VAL A 1 121 ? -7.218 2.368 5.486 1.00 97.06 121 VAL A CA 1
ATOM 881 C C . VAL A 1 121 ? -8.036 2.213 6.760 1.00 97.06 121 VAL A C 1
ATOM 883 O O . VAL A 1 121 ? -7.546 1.681 7.756 1.00 97.06 121 VAL A O 1
ATOM 886 N N . ILE A 1 122 ? -9.284 2.670 6.731 1.00 97.75 122 ILE A N 1
ATOM 887 C CA . ILE A 1 122 ? -10.222 2.577 7.851 1.00 97.75 122 ILE A CA 1
ATOM 888 C C . ILE A 1 122 ? -11.372 1.624 7.516 1.00 97.75 122 ILE A C 1
ATOM 890 O O . ILE A 1 122 ? -11.889 1.610 6.397 1.00 97.75 122 ILE A O 1
ATOM 894 N N . VAL A 1 123 ? -11.786 0.842 8.507 1.00 98.12 123 VAL A N 1
ATOM 895 C CA . VAL A 1 123 ? -12.896 -0.121 8.441 1.00 98.12 123 VAL A CA 1
ATOM 896 C C . VAL A 1 123 ? -13.824 0.078 9.635 1.00 98.12 123 VAL A C 1
ATOM 898 O O . VAL A 1 123 ? -13.473 0.759 10.596 1.00 98.12 123 VAL A O 1
ATOM 901 N N . ARG A 1 124 ? -15.022 -0.507 9.615 1.00 96.81 124 ARG A N 1
ATOM 902 C CA . ARG A 1 124 ? -15.880 -0.517 10.812 1.00 96.81 124 ARG A CA 1
ATOM 903 C C . ARG A 1 124 ? -15.257 -1.397 11.892 1.00 96.81 124 ARG A C 1
ATOM 905 O O . ARG A 1 124 ? -14.720 -2.459 11.584 1.00 96.81 124 ARG A O 1
ATOM 912 N N . ARG A 1 125 ? -15.403 -1.010 13.161 1.00 94.94 125 ARG A N 1
ATOM 913 C CA . ARG A 1 125 ? -14.886 -1.773 14.309 1.00 94.94 125 ARG A CA 1
ATOM 914 C C . ARG A 1 125 ? -15.319 -3.241 14.294 1.00 94.94 125 ARG A C 1
ATOM 916 O O . ARG A 1 125 ? -14.495 -4.111 14.552 1.00 94.94 125 ARG A O 1
ATOM 923 N N . MET A 1 126 ? -16.581 -3.512 13.958 1.00 95.62 126 MET A N 1
ATOM 924 C CA . MET A 1 126 ? -17.111 -4.880 13.880 1.00 95.62 126 MET A CA 1
ATOM 925 C C . MET A 1 126 ? -16.457 -5.740 12.785 1.00 95.62 126 MET A C 1
ATOM 927 O O . MET A 1 126 ? -16.400 -6.958 12.917 1.00 95.62 126 MET A O 1
ATOM 931 N N . ASP A 1 127 ? -15.944 -5.110 11.727 1.00 97.75 127 ASP A N 1
ATOM 932 C CA . ASP A 1 127 ? -15.326 -5.794 10.591 1.00 97.75 127 ASP A CA 1
ATOM 933 C C . ASP A 1 127 ? -13.805 -5.955 10.764 1.00 97.75 127 ASP A C 1
ATOM 935 O O . ASP A 1 127 ? -13.179 -6.667 9.983 1.00 97.75 127 ASP A O 1
ATOM 939 N N . LEU A 1 128 ? -13.198 -5.336 11.787 1.00 97.19 128 LEU A N 1
ATOM 940 C CA . LEU A 1 128 ? -11.747 -5.324 12.001 1.00 97.19 128 LEU A CA 1
ATOM 941 C C . LEU A 1 128 ? -11.113 -6.731 12.044 1.00 97.19 128 LEU A C 1
ATOM 943 O O . LEU A 1 128 ? -10.111 -6.929 11.348 1.00 97.19 128 LEU A O 1
ATOM 947 N N . PRO A 1 129 ? -11.669 -7.729 12.766 1.00 97.31 129 PRO A N 1
ATOM 948 C CA . PRO A 1 129 ? -11.082 -9.070 12.798 1.00 97.31 129 PRO A CA 1
ATOM 949 C C . PRO A 1 129 ? -11.106 -9.740 11.418 1.00 97.31 129 PRO A C 1
ATOM 951 O O . PRO A 1 129 ? -10.108 -10.302 10.975 1.00 97.31 129 PRO A O 1
ATOM 954 N N . ARG A 1 130 ? -12.231 -9.615 10.700 1.00 97.94 130 ARG A N 1
ATOM 955 C CA . ARG A 1 130 ? -12.406 -10.185 9.358 1.00 97.94 130 ARG A CA 1
ATOM 956 C C . ARG A 1 130 ? -11.512 -9.488 8.330 1.00 97.94 130 ARG A C 1
ATOM 958 O O . ARG A 1 130 ? -10.911 -10.155 7.497 1.00 97.94 130 ARG A O 1
ATOM 965 N N . ALA A 1 131 ? -11.395 -8.164 8.406 1.00 98.31 131 ALA A N 1
ATOM 966 C CA . ALA A 1 131 ? -10.535 -7.370 7.533 1.00 98.31 131 ALA A CA 1
ATOM 967 C C . ALA A 1 131 ? -9.054 -7.721 7.717 1.00 98.31 131 ALA A C 1
ATOM 969 O O . ALA A 1 131 ? -8.329 -7.843 6.734 1.00 98.31 131 ALA A O 1
ATOM 970 N N . THR A 1 132 ? -8.625 -7.937 8.963 1.00 98.25 132 THR A N 1
ATOM 971 C CA . THR A 1 132 ? -7.258 -8.380 9.280 1.00 98.25 132 THR A CA 1
ATOM 972 C C . THR A 1 132 ? -6.954 -9.737 8.651 1.00 98.25 132 THR A C 1
ATOM 974 O O . THR A 1 132 ? -5.891 -9.918 8.060 1.00 98.25 132 THR A O 1
ATOM 977 N N . GLU A 1 133 ? -7.898 -10.678 8.730 1.00 97.81 133 GLU A N 1
ATOM 978 C CA . GLU A 1 133 ? -7.728 -12.011 8.150 1.00 97.81 133 GLU A CA 1
ATOM 979 C C . GLU A 1 133 ? -7.661 -11.975 6.620 1.00 97.81 133 GLU A C 1
ATOM 981 O O . GLU A 1 133 ? -6.757 -12.562 6.030 1.00 97.81 133 GLU A O 1
ATOM 986 N N . VAL A 1 134 ? -8.561 -11.224 5.976 1.00 97.31 134 VAL A N 1
ATOM 987 C CA . VAL A 1 134 ? -8.540 -11.032 4.518 1.00 97.31 134 VAL A CA 1
ATOM 988 C C . VAL A 1 134 ? -7.230 -10.388 4.072 1.00 97.31 134 VAL A C 1
ATOM 990 O O . VAL A 1 134 ? -6.626 -10.844 3.108 1.00 97.31 134 VAL A O 1
ATOM 993 N N . LEU A 1 135 ? -6.757 -9.358 4.777 1.00 96.69 135 LEU A N 1
ATOM 994 C CA . LEU A 1 135 ? -5.500 -8.693 4.438 1.00 96.69 135 LEU A CA 1
ATOM 995 C C . LEU A 1 135 ? -4.302 -9.645 4.562 1.00 96.69 135 LEU A C 1
ATOM 997 O O . LEU A 1 135 ? -3.395 -9.605 3.733 1.00 96.69 135 LEU A O 1
ATOM 1001 N N . ARG A 1 136 ? -4.308 -10.521 5.573 1.00 95.50 136 ARG A N 1
ATOM 1002 C CA . ARG A 1 136 ? -3.290 -11.562 5.744 1.00 95.50 136 ARG A CA 1
ATOM 1003 C C . ARG A 1 136 ? -3.317 -12.573 4.597 1.00 95.50 136 ARG A C 1
ATOM 1005 O O . ARG A 1 136 ? -2.250 -12.906 4.094 1.00 95.50 136 ARG A O 1
ATOM 1012 N N . ALA A 1 137 ? -4.503 -13.011 4.174 1.00 93.94 137 ALA A N 1
ATOM 1013 C CA . ALA A 1 137 ? -4.667 -13.915 3.037 1.00 93.94 137 ALA A CA 1
ATOM 1014 C C . ALA A 1 137 ? -4.181 -13.271 1.728 1.00 93.94 137 ALA A C 1
ATOM 1016 O O . ALA A 1 137 ? -3.312 -13.825 1.071 1.00 93.94 137 ALA A O 1
ATOM 1017 N N . VAL A 1 138 ? -4.617 -12.043 1.422 1.00 91.38 138 VAL A N 1
ATOM 1018 C CA . VAL A 1 138 ? -4.170 -11.294 0.229 1.00 91.38 138 VAL A CA 1
ATOM 1019 C C . VAL A 1 138 ? -2.652 -11.105 0.216 1.00 91.38 138 VAL A C 1
ATOM 1021 O O . VAL A 1 138 ? -2.022 -11.196 -0.835 1.00 91.38 138 VAL A O 1
ATOM 1024 N N . LYS A 1 139 ? -2.042 -10.855 1.381 1.00 90.44 139 LYS A N 1
ATOM 1025 C CA . LYS A 1 139 ? -0.587 -10.728 1.498 1.00 90.44 139 LYS A CA 1
ATOM 1026 C C . LYS A 1 139 ? 0.140 -12.063 1.309 1.00 90.44 139 LYS A C 1
ATOM 1028 O O . LYS A 1 139 ? 1.251 -12.052 0.804 1.00 90.44 139 LYS A O 1
ATOM 1033 N N . ALA A 1 140 ? -0.461 -13.179 1.715 1.00 90.25 140 ALA A N 1
ATOM 1034 C CA . ALA A 1 140 ? 0.091 -14.510 1.475 1.00 90.25 140 ALA A CA 1
ATOM 1035 C C . ALA A 1 140 ? -0.049 -14.938 0.003 1.00 90.25 140 ALA A C 1
ATOM 1037 O O . ALA A 1 140 ? 0.848 -15.588 -0.524 1.00 90.25 140 ALA A O 1
ATOM 1038 N N . ASP A 1 141 ? -1.137 -14.533 -0.657 1.00 87.25 141 ASP A N 1
ATOM 1039 C CA . ASP A 1 141 ? -1.381 -14.775 -2.086 1.00 87.25 141 ASP A CA 1
ATOM 1040 C C . ASP A 1 141 ? -0.526 -13.872 -2.985 1.00 87.25 141 ASP A C 1
ATOM 1042 O O . ASP A 1 141 ? -0.252 -14.200 -4.140 1.00 87.25 141 ASP A O 1
ATOM 1046 N N . SER A 1 142 ? -0.095 -12.725 -2.456 1.00 83.38 142 SER A N 1
ATOM 1047 C CA . SER A 1 142 ? 0.924 -11.890 -3.083 1.00 83.38 142 SER A CA 1
ATOM 1048 C C . SER A 1 142 ? 2.253 -12.626 -2.974 1.00 83.38 142 SER A C 1
ATOM 1050 O O . SER A 1 142 ? 2.975 -12.482 -1.990 1.00 83.38 142 SER A O 1
ATOM 1052 N N . ILE A 1 143 ? 2.538 -13.459 -3.976 1.00 77.06 143 ILE A N 1
ATOM 1053 C CA . ILE A 1 143 ? 3.828 -14.123 -4.138 1.00 77.06 143 ILE A CA 1
ATOM 1054 C C . ILE A 1 143 ? 4.897 -13.036 -4.017 1.00 77.06 143 ILE A C 1
ATOM 1056 O O . ILE A 1 143 ? 4.824 -12.018 -4.711 1.00 77.06 143 ILE A O 1
ATOM 1060 N N . ASP A 1 144 ? 5.850 -13.234 -3.108 1.00 76.19 144 ASP A N 1
ATOM 1061 C CA . ASP A 1 144 ? 7.078 -12.448 -3.063 1.00 76.19 144 ASP A CA 1
ATOM 1062 C C . ASP A 1 144 ? 7.842 -12.786 -4.341 1.00 76.19 144 ASP A C 1
ATOM 1064 O O . ASP A 1 144 ? 8.609 -13.746 -4.398 1.00 76.19 144 ASP A O 1
ATOM 1068 N N . ILE A 1 145 ? 7.478 -12.106 -5.430 1.00 74.50 145 ILE A N 1
ATOM 1069 C CA . ILE A 1 145 ? 8.158 -12.254 -6.702 1.00 74.50 145 ILE A CA 1
ATOM 1070 C C . ILE A 1 145 ? 9.551 -11.703 -6.450 1.00 74.50 145 ILE A C 1
ATOM 1072 O O . ILE A 1 145 ? 9.740 -10.486 -6.375 1.00 74.50 145 ILE A O 1
ATOM 1076 N N . ASP A 1 146 ? 10.513 -12.609 -6.295 1.00 76.38 146 ASP A N 1
ATOM 1077 C CA . ASP A 1 146 ? 11.911 -12.238 -6.282 1.00 76.38 146 ASP A CA 1
ATOM 1078 C C . ASP A 1 146 ? 12.236 -11.691 -7.671 1.00 76.38 146 ASP A C 1
ATOM 1080 O O . ASP A 1 146 ? 12.472 -12.428 -8.630 1.00 76.38 146 ASP A O 1
ATOM 1084 N N . TRP A 1 147 ? 12.206 -10.366 -7.794 1.00 81.00 147 TRP A N 1
ATOM 1085 C CA . TRP A 1 147 ? 12.556 -9.670 -9.027 1.00 81.00 147 TRP A CA 1
ATOM 1086 C C . TRP A 1 147 ? 14.001 -9.962 -9.465 1.00 81.00 147 TRP A C 1
ATOM 1088 O O . TRP A 1 147 ? 14.348 -9.637 -10.594 1.00 81.00 147 TRP A O 1
ATOM 1098 N N . ASN A 1 148 ? 14.834 -10.584 -8.615 1.00 79.50 148 ASN A N 1
ATOM 1099 C CA . ASN A 1 148 ? 16.150 -11.085 -9.010 1.00 79.50 148 ASN A CA 1
ATOM 1100 C C . ASN A 1 148 ? 16.091 -12.450 -9.717 1.00 79.50 148 ASN A C 1
ATOM 1102 O O . ASN A 1 148 ? 17.011 -12.775 -10.464 1.00 79.50 148 ASN A O 1
ATOM 1106 N N . GLU A 1 149 ? 15.055 -13.259 -9.469 1.00 80.62 149 GLU A N 1
ATOM 1107 C CA . GLU A 1 149 ? 14.841 -14.549 -10.140 1.00 80.62 149 GLU A CA 1
ATOM 1108 C C . GLU A 1 149 ? 14.058 -14.383 -11.448 1.00 80.62 149 GLU A C 1
ATOM 1110 O O . GLU A 1 149 ? 14.264 -15.141 -12.398 1.00 80.62 149 GLU A O 1
ATOM 1115 N N . VAL A 1 150 ? 13.188 -13.370 -11.529 1.00 83.88 150 VAL A N 1
ATOM 1116 C CA . VAL A 1 150 ? 12.497 -13.031 -12.777 1.00 83.88 150 VAL A CA 1
ATOM 1117 C C . VAL A 1 150 ? 13.503 -12.459 -13.775 1.00 83.88 150 VAL A C 1
ATOM 1119 O O . VAL A 1 150 ? 13.800 -11.266 -13.778 1.00 83.88 150 VAL A O 1
ATOM 1122 N N . ASP A 1 151 ? 14.011 -13.330 -14.648 1.00 80.62 151 ASP A N 1
ATOM 1123 C CA . ASP A 1 151 ? 14.803 -12.956 -15.817 1.00 80.62 151 ASP A CA 1
ATOM 1124 C C . ASP A 1 151 ? 13.936 -12.116 -16.769 1.00 80.62 151 ASP A C 1
ATOM 1126 O O . ASP A 1 151 ? 13.157 -12.636 -17.570 1.00 80.62 151 ASP A O 1
ATOM 1130 N N . VAL A 1 152 ? 14.048 -10.791 -16.661 1.00 81.44 152 VAL A N 1
ATOM 1131 C CA . VAL A 1 152 ? 13.417 -9.828 -17.581 1.00 81.44 152 VAL A CA 1
ATOM 1132 C C . VAL A 1 152 ? 14.130 -9.753 -18.939 1.00 81.44 152 VAL A C 1
ATOM 1134 O O . VAL A 1 152 ? 13.809 -8.893 -19.759 1.00 81.44 152 VAL A O 1
ATOM 1137 N N . GLY A 1 153 ? 15.061 -10.673 -19.207 1.00 70.62 153 GLY A N 1
ATOM 1138 C CA . GLY A 1 153 ? 15.970 -10.610 -20.332 1.00 70.62 153 GLY A CA 1
ATOM 1139 C C . GLY A 1 153 ? 17.117 -9.653 -20.031 1.00 70.62 153 GLY A C 1
ATOM 1140 O O . GLY A 1 153 ? 16.955 -8.602 -19.412 1.00 70.62 153 GLY A O 1
ATOM 1141 N N . ASP A 1 154 ? 18.307 -10.027 -20.480 1.00 69.12 154 ASP A N 1
ATOM 1142 C CA . ASP A 1 154 ? 19.487 -9.181 -20.400 1.00 69.12 154 ASP A CA 1
ATOM 1143 C C . ASP A 1 154 ? 19.243 -7.895 -21.212 1.00 69.12 154 ASP A C 1
ATOM 1145 O O . ASP A 1 154 ? 19.210 -7.923 -22.445 1.00 69.12 154 ASP A O 1
ATOM 1149 N N . GLU A 1 155 ? 19.070 -6.759 -20.530 1.00 62.50 155 GLU A N 1
ATOM 1150 C CA . GLU A 1 155 ? 18.907 -5.435 -21.151 1.00 62.50 155 GLU A CA 1
ATOM 1151 C C . GLU A 1 155 ? 20.087 -5.064 -22.067 1.00 62.50 155 GLU A C 1
ATOM 1153 O O . GLU A 1 155 ? 19.973 -4.190 -22.928 1.00 62.50 155 GLU A O 1
ATOM 1158 N N . SER A 1 156 ? 21.221 -5.765 -21.937 1.00 62.12 156 SER A N 1
ATOM 1159 C CA . SER A 1 156 ? 22.363 -5.612 -22.837 1.00 62.12 156 SER A CA 1
ATOM 1160 C C . SER A 1 156 ? 22.139 -6.204 -24.232 1.00 62.12 156 SER A C 1
ATOM 1162 O O . SER A 1 156 ? 22.898 -5.890 -25.152 1.00 62.12 156 SER A O 1
ATOM 1164 N N . ARG A 1 157 ? 21.073 -6.988 -24.436 1.00 58.47 157 ARG A N 1
ATOM 1165 C CA . ARG A 1 157 ? 20.592 -7.399 -25.759 1.00 58.47 157 ARG A CA 1
ATOM 1166 C C . ARG A 1 157 ? 19.477 -6.473 -26.241 1.00 58.47 157 ARG A C 1
ATOM 1168 O O . ARG A 1 157 ? 18.437 -6.927 -26.704 1.00 58.47 157 ARG A O 1
ATOM 1175 N N . ALA A 1 158 ? 19.696 -5.165 -26.140 1.00 64.88 158 ALA A N 1
ATOM 1176 C CA . ALA A 1 158 ? 18.944 -4.229 -26.957 1.00 64.88 158 ALA A CA 1
ATOM 1177 C C . ALA A 1 158 ? 19.237 -4.580 -28.420 1.00 64.88 158 ALA A C 1
ATOM 1179 O O . ALA A 1 158 ? 20.367 -4.401 -28.886 1.00 64.88 158 ALA A O 1
ATOM 1180 N N . ASP A 1 159 ? 18.249 -5.136 -29.122 1.00 64.94 159 ASP A N 1
ATOM 1181 C CA . ASP A 1 159 ? 18.337 -5.266 -30.570 1.00 64.94 159 ASP A CA 1
ATOM 1182 C C . ASP A 1 159 ? 18.697 -3.879 -31.134 1.00 64.94 159 ASP A C 1
ATOM 1184 O O . ASP A 1 159 ? 18.163 -2.863 -30.662 1.00 64.94 159 ASP A O 1
ATOM 1188 N N . PRO A 1 160 ? 19.677 -3.792 -32.055 1.00 70.25 160 PRO A N 1
ATOM 1189 C CA . PRO A 1 160 ? 20.073 -2.513 -32.619 1.00 70.25 160 PRO A CA 1
ATOM 1190 C C . PRO A 1 160 ? 18.823 -1.815 -33.163 1.00 70.25 160 PRO A C 1
ATOM 1192 O O . PRO A 1 160 ? 17.950 -2.481 -33.716 1.00 70.25 160 PRO A O 1
ATOM 1195 N N . PRO A 1 161 ? 18.693 -0.489 -32.989 1.00 75.31 161 PRO A N 1
ATOM 1196 C CA . PRO A 1 161 ? 17.484 0.199 -33.407 1.00 75.31 161 PRO A CA 1
ATOM 1197 C C . PRO A 1 161 ? 17.251 -0.050 -34.900 1.00 75.31 161 PRO A C 1
ATOM 1199 O O . PRO A 1 161 ? 18.099 0.288 -35.720 1.00 75.31 161 PRO A O 1
ATOM 1202 N N . ASP A 1 162 ? 16.077 -0.569 -35.265 1.00 83.81 162 ASP A N 1
ATOM 1203 C CA . ASP A 1 162 ? 15.704 -0.839 -36.666 1.00 83.81 162 ASP A CA 1
ATOM 1204 C C . ASP A 1 162 ? 15.624 0.433 -37.530 1.00 83.81 162 ASP A C 1
ATOM 1206 O O . ASP A 1 162 ? 15.358 0.369 -38.734 1.00 83.81 162 ASP A O 1
ATOM 1210 N N . SER A 1 163 ? 15.843 1.611 -36.932 1.00 86.44 163 SER A N 1
ATOM 1211 C CA . SER A 1 163 ? 15.814 2.912 -37.591 1.00 86.44 163 SER A CA 1
ATOM 1212 C C . SER A 1 163 ? 16.946 3.845 -37.148 1.00 86.44 163 SER A C 1
ATOM 1214 O O . SER A 1 163 ? 17.421 3.833 -36.013 1.00 86.44 163 SER A O 1
ATOM 1216 N N . CYS A 1 164 ? 17.375 4.705 -38.071 1.00 82.88 164 CYS A N 1
ATOM 1217 C CA . CYS A 1 164 ? 18.363 5.742 -37.823 1.00 82.88 164 CYS A CA 1
ATOM 1218 C C . CYS A 1 164 ? 17.813 6.792 -36.849 1.00 82.88 164 CYS A C 1
ATOM 1220 O O . CYS A 1 164 ? 16.838 7.480 -37.150 1.00 82.88 164 CYS A O 1
ATOM 1222 N N . ILE A 1 165 ? 18.520 7.016 -35.741 1.00 85.62 165 ILE A N 1
ATOM 1223 C CA . ILE A 1 165 ? 18.145 7.978 -34.688 1.00 85.62 165 ILE A CA 1
ATOM 1224 C C . ILE A 1 165 ? 18.003 9.417 -35.223 1.00 85.62 165 ILE A C 1
ATOM 1226 O O . ILE A 1 165 ? 17.276 10.232 -34.659 1.00 85.62 165 ILE A O 1
ATOM 1230 N N . HIS A 1 166 ? 18.683 9.760 -36.321 1.00 87.00 166 HIS A N 1
ATOM 1231 C CA . HIS A 1 166 ? 18.681 11.124 -36.854 1.00 87.00 166 HIS A CA 1
ATOM 1232 C C . HIS A 1 166 ? 17.538 11.445 -37.815 1.00 87.00 166 HIS A C 1
ATOM 1234 O O . HIS A 1 166 ? 17.181 12.615 -37.934 1.00 87.00 166 HIS A O 1
ATOM 1240 N N . CYS A 1 167 ? 17.009 10.457 -38.535 1.00 88.38 167 CYS A N 1
ATOM 1241 C CA . CYS A 1 167 ? 16.031 10.706 -39.601 1.00 88.38 167 CYS A CA 1
ATOM 1242 C C . CYS A 1 167 ? 14.878 9.698 -39.656 1.00 88.38 167 CYS A C 1
ATOM 1244 O O . CYS A 1 167 ? 13.943 9.906 -40.419 1.00 88.38 167 CYS A O 1
ATOM 1246 N N . GLY A 1 168 ? 14.920 8.624 -38.863 1.00 85.81 168 GLY A N 1
ATOM 1247 C CA . GLY A 1 168 ? 13.885 7.590 -38.832 1.00 85.81 168 GLY A CA 1
ATOM 1248 C C . GLY A 1 168 ? 13.934 6.588 -39.989 1.00 85.81 168 GLY A C 1
ATOM 1249 O O . GLY A 1 168 ? 13.093 5.698 -40.039 1.00 85.81 168 GLY A O 1
ATOM 1250 N N . TYR A 1 169 ? 14.903 6.692 -40.907 1.00 86.56 169 TYR A N 1
ATOM 1251 C CA . TYR A 1 169 ? 15.080 5.720 -41.992 1.00 86.56 169 TYR A CA 1
ATOM 1252 C C . TYR A 1 169 ? 15.370 4.321 -41.439 1.00 86.56 169 TYR A C 1
ATOM 1254 O O . TYR A 1 169 ? 16.209 4.190 -40.548 1.00 86.56 169 TYR A O 1
ATOM 1262 N N . SER A 1 170 ? 14.719 3.283 -41.973 1.00 86.12 170 SER A N 1
ATOM 1263 C CA . SER A 1 170 ? 14.933 1.908 -41.514 1.00 86.12 170 SER A CA 1
ATOM 1264 C C . SER A 1 170 ? 16.316 1.393 -41.917 1.00 86.12 170 SER A C 1
ATOM 1266 O O . SER A 1 170 ? 16.664 1.373 -43.096 1.00 86.12 170 SER A O 1
ATOM 1268 N N . ILE A 1 171 ? 17.112 0.969 -40.936 1.00 83.38 171 ILE A N 1
ATOM 1269 C CA . ILE A 1 171 ? 18.480 0.473 -41.146 1.00 83.38 171 ILE A CA 1
ATOM 1270 C C . ILE A 1 171 ? 18.586 -1.053 -41.088 1.00 83.38 171 ILE A C 1
ATOM 1272 O O . ILE A 1 171 ? 19.685 -1.575 -41.225 1.00 83.38 171 ILE A O 1
ATOM 1276 N N . ALA A 1 172 ? 17.461 -1.773 -41.012 1.00 82.94 172 ALA A N 1
ATOM 1277 C CA . ALA A 1 172 ? 17.415 -3.241 -40.961 1.00 82.94 172 ALA A CA 1
ATOM 1278 C C . ALA A 1 172 ? 18.130 -3.950 -42.138 1.00 82.94 172 ALA A C 1
ATOM 1280 O O . ALA A 1 172 ? 18.467 -5.129 -42.054 1.00 82.94 172 ALA A O 1
ATOM 1281 N N . HIS A 1 173 ? 18.367 -3.244 -43.249 1.00 80.19 173 HIS A N 1
ATOM 1282 C CA . HIS A 1 173 ? 19.063 -3.762 -44.436 1.00 80.19 173 HIS A CA 1
ATOM 1283 C C . HIS A 1 173 ? 20.360 -3.010 -44.766 1.00 80.19 173 HIS A C 1
ATOM 1285 O O . HIS A 1 173 ? 20.963 -3.244 -45.817 1.00 80.19 173 HIS A O 1
ATOM 1291 N N . VAL A 1 174 ? 20.786 -2.083 -43.906 1.00 75.12 174 VAL A N 1
ATOM 1292 C CA . VAL A 1 174 ? 22.003 -1.295 -44.108 1.00 75.12 174 VAL A CA 1
ATOM 1293 C C . VAL A 1 174 ? 23.125 -1.944 -43.293 1.00 75.12 174 VAL A C 1
ATOM 1295 O O . VAL A 1 174 ? 22.973 -2.084 -42.087 1.00 75.12 174 VAL A O 1
ATOM 1298 N N . PRO A 1 175 ? 24.245 -2.361 -43.909 1.00 73.62 175 PRO A N 1
ATOM 1299 C CA . PRO A 1 175 ? 25.348 -2.982 -43.177 1.00 73.62 175 PRO A CA 1
ATOM 1300 C C . PRO A 1 175 ? 25.968 -2.008 -42.161 1.00 73.62 175 PRO A C 1
ATOM 1302 O O . PRO A 1 175 ? 26.118 -0.822 -42.465 1.00 73.62 175 PRO A O 1
ATOM 1305 N N . ASP A 1 176 ? 26.372 -2.547 -41.005 1.00 68.50 176 ASP A N 1
ATOM 1306 C CA . ASP A 1 176 ? 26.665 -1.859 -39.729 1.00 68.50 176 ASP A CA 1
ATOM 1307 C C . ASP A 1 176 ? 27.655 -0.674 -39.767 1.00 68.50 176 ASP A C 1
ATOM 1309 O O . ASP A 1 176 ? 27.715 0.113 -38.826 1.00 68.50 176 ASP A O 1
ATOM 1313 N N . GLU A 1 177 ? 28.418 -0.494 -40.847 1.00 67.12 177 GLU A N 1
ATOM 1314 C CA . GLU A 1 177 ? 29.498 0.503 -40.932 1.00 67.12 177 GLU A CA 1
ATOM 1315 C C . GLU A 1 177 ? 29.264 1.601 -41.981 1.00 67.12 177 GLU A C 1
ATOM 1317 O O . GLU A 1 177 ? 30.146 2.426 -42.233 1.00 67.12 177 GLU A O 1
ATOM 1322 N N . ARG A 1 178 ? 28.088 1.647 -42.623 1.00 77.75 178 ARG A N 1
ATOM 1323 C CA . ARG A 1 178 ? 27.805 2.677 -43.637 1.00 77.75 178 ARG A CA 1
ATOM 1324 C C . ARG A 1 178 ? 27.039 3.871 -43.059 1.00 77.75 178 ARG A C 1
ATOM 1326 O O . ARG A 1 178 ? 26.147 3.690 -42.230 1.00 77.75 178 ARG A O 1
ATOM 1333 N N . PRO A 1 179 ? 27.331 5.104 -43.520 1.00 86.00 179 PRO A N 1
ATOM 1334 C CA . PRO A 1 179 ? 26.483 6.250 -43.219 1.00 86.00 179 PRO A CA 1
ATOM 1335 C C . PRO A 1 179 ? 25.057 5.984 -43.710 1.00 86.00 179 PRO A C 1
ATOM 1337 O O . PRO A 1 179 ? 24.854 5.352 -44.749 1.00 86.00 179 PRO A O 1
ATOM 1340 N N . CYS A 1 180 ? 24.068 6.476 -42.962 1.00 84.44 180 CYS A N 1
ATOM 1341 C CA . CYS A 1 180 ? 22.665 6.363 -43.345 1.00 84.44 180 CYS A CA 1
ATOM 1342 C C . CYS A 1 180 ? 22.462 6.926 -44.768 1.00 84.44 180 CYS A C 1
ATOM 1344 O O . CYS A 1 180 ? 22.897 8.053 -45.017 1.00 84.44 180 CYS A O 1
ATOM 1346 N N . PRO A 1 181 ? 21.803 6.196 -45.690 1.00 87.69 181 PRO A N 1
ATOM 1347 C CA . PRO A 1 181 ? 21.673 6.624 -47.086 1.00 87.69 181 PRO A CA 1
ATOM 1348 C C . PRO A 1 181 ? 20.851 7.908 -47.250 1.00 87.69 181 PRO A C 1
ATOM 1350 O O . PRO A 1 181 ? 21.089 8.657 -48.189 1.00 87.69 181 PRO A O 1
ATOM 1353 N N . GLU A 1 182 ? 19.930 8.187 -46.323 1.00 89.81 182 GLU A N 1
ATOM 1354 C CA . GLU A 1 182 ? 19.090 9.389 -46.359 1.00 89.81 182 GLU A CA 1
ATOM 1355 C C . GLU A 1 182 ? 19.796 10.622 -45.787 1.00 89.81 182 GLU A C 1
ATOM 1357 O O . GLU A 1 182 ? 19.838 11.677 -46.414 1.00 89.81 182 GLU A O 1
ATOM 1362 N N . CYS A 1 183 ? 20.363 10.520 -44.579 1.00 90.56 183 CYS A N 1
ATOM 1363 C CA . CYS A 1 183 ? 20.901 11.696 -43.885 1.00 90.56 183 CYS A CA 1
ATOM 1364 C C . CYS A 1 183 ? 22.431 11.814 -43.918 1.00 90.56 183 CYS A C 1
ATOM 1366 O O . CYS A 1 183 ? 22.973 12.795 -43.407 1.00 90.56 183 CYS A O 1
ATOM 1368 N N . GLY A 1 184 ? 23.139 10.818 -44.457 1.00 88.88 184 GLY A N 1
ATOM 1369 C CA . GLY A 1 184 ? 24.602 10.780 -44.543 1.00 88.88 184 GLY A CA 1
ATOM 1370 C C . GLY A 1 184 ? 25.327 10.656 -43.198 1.00 88.88 184 GLY A C 1
ATOM 1371 O O . GLY A 1 184 ? 26.556 10.642 -43.165 1.00 88.88 184 GLY A O 1
ATOM 1372 N N . LYS A 1 185 ? 24.604 10.568 -42.075 1.00 86.81 185 LYS A N 1
ATOM 1373 C CA . LYS A 1 185 ? 25.204 10.464 -40.741 1.00 86.81 185 LYS A CA 1
ATOM 1374 C C . LYS A 1 185 ? 25.549 9.017 -40.421 1.00 86.81 185 LYS A C 1
ATOM 1376 O O . LYS A 1 185 ? 24.733 8.114 -40.614 1.00 86.81 185 LYS A O 1
ATOM 1381 N N . VAL A 1 186 ? 26.749 8.812 -39.893 1.00 80.69 186 VAL A N 1
ATOM 1382 C CA . VAL A 1 186 ? 27.148 7.545 -39.282 1.00 80.69 186 VAL A CA 1
ATOM 1383 C C . VAL A 1 186 ? 26.468 7.493 -37.922 1.00 80.69 186 VAL A C 1
ATOM 1385 O O . VAL A 1 186 ? 26.771 8.297 -37.040 1.00 80.69 186 VAL A O 1
ATOM 1388 N N . THR A 1 187 ? 25.497 6.598 -37.772 1.00 67.56 187 THR A N 1
ATOM 1389 C CA . THR A 1 187 ? 24.982 6.296 -36.437 1.00 67.56 187 THR A CA 1
ATOM 1390 C C . THR A 1 187 ? 26.067 5.448 -35.785 1.00 67.56 187 THR A C 1
ATOM 1392 O O . THR A 1 187 ? 26.467 4.463 -36.405 1.00 67.56 187 THR A O 1
ATOM 1395 N N . PRO A 1 188 ? 26.589 5.794 -34.598 1.00 64.50 188 PRO A N 1
ATOM 1396 C CA . PRO A 1 188 ? 27.408 4.864 -33.841 1.00 64.50 188 PRO A CA 1
ATOM 1397 C C . PRO A 1 188 ? 26.475 3.742 -33.381 1.00 64.50 188 PRO A C 1
ATOM 1399 O O . PRO A 1 188 ? 25.968 3.764 -32.263 1.00 64.50 188 PRO A O 1
ATOM 1402 N N . LEU A 1 189 ? 26.165 2.811 -34.287 1.00 60.44 189 LEU A N 1
ATOM 1403 C CA . LEU A 1 189 ? 25.605 1.510 -33.956 1.00 60.44 189 LEU A CA 1
ATOM 1404 C C . LEU A 1 189 ? 26.620 0.926 -33.002 1.00 60.44 189 LEU A C 1
ATOM 1406 O O . LEU A 1 189 ? 27.753 0.694 -33.422 1.00 60.44 189 LEU A O 1
ATOM 1410 N N . GLY A 1 190 ? 26.250 0.931 -31.715 1.00 55.78 190 GLY A N 1
ATOM 1411 C CA . GLY A 1 190 ? 27.170 0.966 -30.587 1.00 55.78 190 GLY A CA 1
ATOM 1412 C C . GLY A 1 190 ? 28.409 0.177 -30.921 1.00 55.78 190 GLY A C 1
ATOM 1413 O O . GLY A 1 190 ? 28.289 -1.037 -31.069 1.00 55.78 190 GLY A O 1
ATOM 1414 N N . ALA A 1 191 ? 29.531 0.887 -31.146 1.00 51.03 191 ALA A N 1
ATOM 1415 C CA . ALA A 1 191 ? 30.820 0.279 -31.439 1.00 51.03 191 ALA A CA 1
ATOM 1416 C C . ALA A 1 191 ? 30.901 -0.886 -30.486 1.00 51.03 191 ALA A C 1
ATOM 1418 O O . ALA A 1 191 ? 30.887 -0.625 -29.281 1.00 51.03 191 ALA A O 1
ATOM 1419 N N . ARG A 1 192 ? 30.771 -2.109 -31.026 1.00 50.16 192 ARG A N 1
ATOM 1420 C CA . ARG A 1 192 ? 30.599 -3.330 -30.249 1.00 50.16 192 ARG A CA 1
ATOM 1421 C C . ARG A 1 192 ? 31.766 -3.275 -29.308 1.00 50.16 192 ARG A C 1
ATOM 1423 O O . ARG A 1 192 ? 32.894 -3.449 -29.759 1.00 50.16 192 ARG A O 1
ATOM 1430 N N . GLN A 1 193 ? 31.521 -2.821 -28.081 1.00 50.78 193 GLN A N 1
ATOM 1431 C CA . GLN A 1 193 ? 32.599 -2.475 -27.185 1.00 50.78 193 GLN A CA 1
ATOM 1432 C C . GLN A 1 193 ? 33.056 -3.863 -26.842 1.00 50.78 193 GLN A C 1
ATOM 1434 O O . GLN A 1 193 ? 32.353 -4.554 -26.105 1.00 50.78 193 GLN A O 1
ATOM 1439 N N . GLU A 1 194 ? 34.069 -4.341 -27.570 1.00 49.16 194 GLU A N 1
ATOM 1440 C CA . GLU A 1 194 ? 34.612 -5.669 -27.422 1.00 49.16 194 GLU A CA 1
ATOM 1441 C C 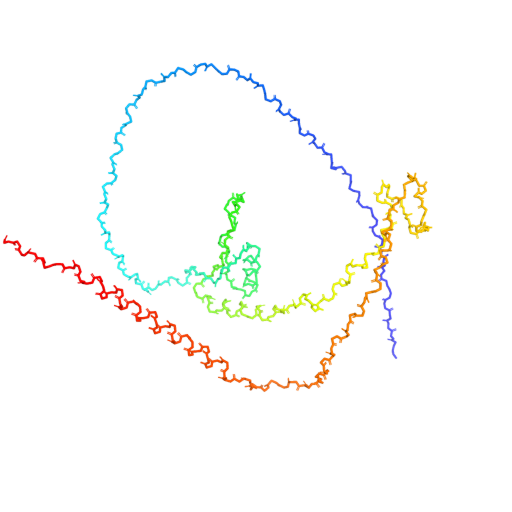. GLU A 1 194 ? 34.982 -5.693 -25.964 1.00 49.16 194 GLU A C 1
ATOM 1443 O O . GLU A 1 194 ? 35.959 -5.072 -25.542 1.00 49.16 194 GLU A O 1
ATOM 1448 N N . ARG A 1 195 ? 34.081 -6.271 -25.168 1.00 47.88 195 ARG A N 1
ATOM 1449 C CA . ARG A 1 195 ? 34.239 -6.363 -23.736 1.00 47.88 195 ARG A CA 1
ATOM 1450 C C . ARG A 1 195 ? 35.592 -7.045 -23.641 1.00 47.88 195 ARG A C 1
ATOM 1452 O O . ARG A 1 195 ? 35.698 -8.148 -24.192 1.00 47.88 195 ARG A O 1
ATOM 1459 N N . PRO A 1 196 ? 36.634 -6.393 -23.090 1.00 51.47 196 PRO A N 1
ATOM 1460 C CA . PRO A 1 196 ? 37.948 -7.007 -23.018 1.00 51.47 196 PRO A CA 1
ATOM 1461 C C . PRO A 1 196 ? 37.695 -8.357 -22.380 1.00 51.47 196 PRO A C 1
ATOM 1463 O O . PRO A 1 196 ? 37.116 -8.372 -21.290 1.00 51.47 196 PRO A O 1
ATOM 1466 N N . LYS A 1 197 ? 37.956 -9.443 -23.138 1.00 56.97 197 LYS A N 1
ATOM 1467 C CA . LYS A 1 197 ? 37.633 -10.829 -22.770 1.00 56.97 197 LYS A CA 1
ATOM 1468 C C . LYS A 1 197 ? 37.858 -10.937 -21.283 1.00 56.97 197 LYS A C 1
ATOM 1470 O O . LYS A 1 197 ? 39.004 -10.846 -20.845 1.00 56.97 197 LYS A O 1
ATOM 1475 N N . SER A 1 198 ? 36.757 -10.961 -20.537 1.00 50.56 198 SER A N 1
ATOM 1476 C CA . SER A 1 198 ? 36.807 -10.775 -19.103 1.00 50.56 198 SER A CA 1
ATOM 1477 C C . SER A 1 198 ? 37.778 -11.816 -18.587 1.00 50.56 198 SER A C 1
ATOM 1479 O O . SER A 1 198 ? 37.591 -13.009 -18.836 1.00 50.56 198 SER A O 1
ATOM 1481 N N . ALA A 1 199 ? 38.864 -11.340 -17.973 1.00 52.53 1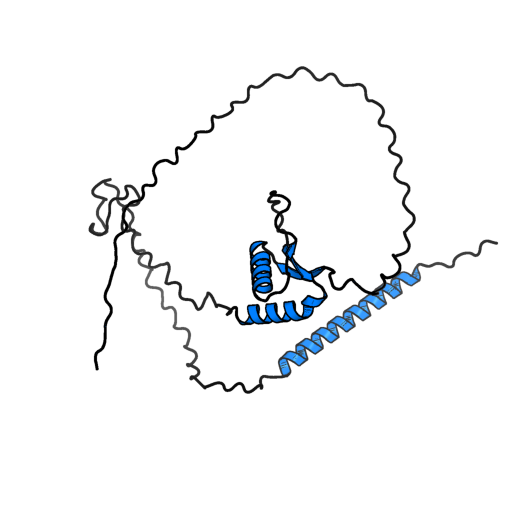99 ALA A N 1
ATOM 1482 C CA . ALA A 1 199 ? 39.755 -12.177 -17.201 1.00 52.53 199 ALA A CA 1
ATOM 1483 C C . ALA A 1 199 ? 38.866 -13.103 -16.374 1.00 52.53 199 ALA A C 1
ATOM 1485 O O . ALA A 1 199 ? 37.942 -12.623 -15.716 1.00 52.53 199 ALA A O 1
ATOM 1486 N N . ALA A 1 200 ? 39.086 -14.405 -16.552 1.00 52.31 200 ALA A N 1
ATOM 1487 C CA . ALA A 1 200 ? 38.295 -15.501 -16.025 1.00 52.31 200 ALA A CA 1
ATOM 1488 C C . ALA A 1 200 ? 37.563 -15.124 -14.729 1.00 52.31 200 ALA A C 1
ATOM 1490 O O . ALA A 1 200 ? 38.142 -15.118 -13.643 1.00 52.31 200 ALA A O 1
ATOM 1491 N N . ILE A 1 201 ? 36.270 -14.814 -14.849 1.00 51.69 201 ILE A N 1
ATOM 1492 C CA . ILE A 1 201 ? 35.369 -14.884 -13.709 1.00 51.69 201 ILE A CA 1
ATOM 1493 C C . ILE A 1 201 ? 35.353 -16.367 -13.367 1.00 51.69 201 ILE A C 1
ATOM 1495 O O . ILE A 1 201 ? 34.771 -17.177 -14.090 1.00 51.69 201 ILE A O 1
ATOM 1499 N N . HIS A 1 202 ? 36.102 -16.728 -12.326 1.00 50.66 202 HIS A N 1
ATOM 1500 C CA . HIS A 1 202 ? 36.081 -18.065 -11.766 1.00 50.66 202 HIS A CA 1
ATOM 1501 C C . HIS A 1 202 ? 34.618 -18.485 -11.595 1.00 50.66 202 HIS A C 1
ATOM 1503 O O . HIS A 1 202 ? 33.840 -17.716 -11.018 1.00 50.66 202 HIS A O 1
ATOM 1509 N N . PRO A 1 203 ? 34.220 -19.673 -12.080 1.00 49.03 203 PRO A N 1
ATOM 1510 C CA . PRO A 1 203 ? 32.900 -20.186 -11.779 1.00 49.03 203 PRO A CA 1
ATOM 1511 C C . PRO A 1 203 ? 32.788 -20.245 -10.257 1.00 49.03 203 PRO A C 1
ATOM 1513 O O . PRO A 1 203 ? 33.559 -20.951 -9.601 1.00 49.03 203 PRO A O 1
ATOM 1516 N N . ARG A 1 204 ? 31.848 -19.482 -9.683 1.00 51.25 204 ARG A N 1
ATOM 1517 C CA . ARG A 1 204 ? 31.405 -19.755 -8.316 1.00 51.25 204 ARG A CA 1
ATOM 1518 C C . ARG A 1 204 ? 31.062 -21.247 -8.272 1.00 51.25 204 ARG A C 1
ATOM 1520 O O . ARG A 1 204 ? 30.368 -21.714 -9.182 1.00 51.25 204 ARG A O 1
ATOM 1527 N N . PRO A 1 205 ? 31.574 -22.003 -7.288 1.00 52.28 205 PRO A N 1
ATOM 1528 C CA . PRO A 1 205 ? 31.252 -23.413 -7.169 1.00 52.28 205 PRO A CA 1
ATOM 1529 C C . PRO A 1 205 ? 29.734 -23.541 -7.134 1.00 52.28 205 PRO A C 1
ATOM 1531 O O . PRO A 1 205 ? 29.074 -22.932 -6.291 1.00 52.28 205 PRO A O 1
ATOM 1534 N N . LYS A 1 206 ? 29.193 -24.292 -8.098 1.00 50.41 206 LYS A N 1
ATOM 1535 C CA . LYS A 1 206 ? 27.800 -24.720 -8.079 1.00 50.41 206 LYS A CA 1
ATOM 1536 C C . LYS A 1 206 ? 27.610 -25.459 -6.763 1.00 50.41 206 LYS A C 1
ATOM 1538 O O . LYS A 1 206 ? 28.174 -26.536 -6.577 1.00 50.41 206 LYS A O 1
ATOM 1543 N N . THR A 1 207 ? 26.862 -24.863 -5.843 1.00 54.12 207 THR A N 1
ATOM 1544 C CA . THR A 1 207 ? 26.270 -25.623 -4.750 1.00 54.12 207 THR A CA 1
ATOM 1545 C C . THR A 1 207 ? 25.470 -26.754 -5.397 1.00 54.12 207 THR A C 1
ATOM 1547 O O . THR A 1 207 ? 24.714 -26.485 -6.337 1.00 54.12 207 THR A O 1
ATOM 1550 N N . PRO A 1 208 ? 25.702 -28.018 -5.013 1.00 51.62 208 PRO A N 1
ATOM 1551 C CA . PRO A 1 208 ? 25.027 -29.144 -5.631 1.00 51.62 208 PRO A CA 1
ATOM 1552 C C . PRO A 1 208 ? 23.517 -28.968 -5.502 1.00 51.62 208 PRO A C 1
ATOM 1554 O O . PRO A 1 208 ? 23.013 -28.634 -4.433 1.00 51.62 208 PRO A O 1
ATOM 1557 N N . HIS A 1 209 ? 22.838 -29.176 -6.630 1.00 44.00 209 HIS A N 1
ATOM 1558 C CA . HIS A 1 209 ? 21.393 -29.265 -6.744 1.00 44.00 209 HIS A CA 1
ATOM 1559 C C . HIS A 1 209 ? 20.840 -30.171 -5.645 1.00 44.00 209 HIS A C 1
ATOM 1561 O O . HIS A 1 209 ? 21.010 -31.392 -5.678 1.00 44.00 209 HIS A O 1
ATOM 1567 N N . GLU A 1 210 ? 20.169 -29.550 -4.682 1.00 42.25 210 GLU A N 1
ATOM 1568 C CA . GLU A 1 210 ? 19.302 -30.245 -3.754 1.00 42.25 210 GLU A CA 1
ATOM 1569 C C . GLU A 1 210 ? 18.123 -30.774 -4.570 1.00 42.25 210 GLU A C 1
ATOM 1571 O O . GLU A 1 210 ? 17.397 -30.044 -5.247 1.00 42.25 210 GLU A O 1
ATOM 1576 N N . SER A 1 211 ? 18.061 -32.096 -4.626 1.00 50.25 211 SER A N 1
ATOM 1577 C CA . SER A 1 211 ? 17.111 -32.848 -5.425 1.00 50.25 211 SER A CA 1
ATOM 1578 C C . SER A 1 211 ? 15.696 -32.573 -4.934 1.00 50.25 211 SER A C 1
ATOM 1580 O O . SER A 1 211 ? 15.451 -32.572 -3.728 1.00 50.25 211 SER A O 1
ATOM 1582 N N . SER A 1 212 ? 14.771 -32.395 -5.882 1.00 52.00 212 SER A N 1
ATOM 1583 C CA . SER A 1 212 ? 13.328 -32.397 -5.660 1.00 52.00 212 SER A CA 1
ATOM 1584 C C . SER A 1 212 ? 12.929 -33.529 -4.716 1.00 52.00 212 SER A C 1
ATOM 1586 O O . SER A 1 212 ? 12.791 -34.681 -5.121 1.00 52.00 212 SER A O 1
ATOM 1588 N N . THR A 1 213 ? 12.719 -33.184 -3.453 1.00 44.31 213 THR A N 1
ATOM 1589 C CA . THR A 1 213 ? 12.011 -34.024 -2.500 1.00 44.31 213 THR A CA 1
ATOM 1590 C C . THR A 1 213 ? 10.635 -33.404 -2.369 1.00 44.31 213 THR A C 1
ATOM 1592 O O . THR A 1 213 ? 10.511 -32.224 -2.053 1.00 44.31 213 THR A O 1
ATOM 1595 N N . GLN A 1 214 ? 9.601 -34.178 -2.687 1.00 48.56 214 GLN A N 1
ATOM 1596 C CA . GLN A 1 214 ? 8.223 -33.834 -2.367 1.00 48.56 214 GLN A CA 1
ATOM 1597 C C . GLN A 1 214 ? 8.140 -33.518 -0.869 1.00 48.56 214 GLN A C 1
ATOM 1599 O O . GLN A 1 214 ? 8.219 -34.417 -0.032 1.00 48.56 214 GLN A O 1
ATOM 1604 N N . ILE A 1 215 ? 8.014 -32.236 -0.532 1.00 42.50 215 ILE A N 1
ATOM 1605 C CA . ILE A 1 215 ? 7.769 -31.786 0.834 1.00 42.50 215 ILE A CA 1
ATOM 1606 C C . ILE A 1 215 ? 6.273 -31.968 1.086 1.00 42.50 215 ILE A C 1
ATOM 1608 O O . ILE A 1 215 ? 5.450 -31.109 0.778 1.00 42.50 215 ILE A O 1
ATOM 1612 N N . SER A 1 216 ? 5.919 -33.123 1.647 1.00 44.09 216 SER A N 1
ATOM 1613 C CA . SER A 1 216 ? 4.773 -33.205 2.552 1.00 44.09 216 SER A CA 1
ATOM 1614 C C . SER A 1 216 ? 4.925 -32.109 3.616 1.00 44.09 216 SER A C 1
ATOM 1616 O O . SER A 1 216 ? 6.041 -31.930 4.106 1.00 44.09 216 SER A O 1
ATOM 1618 N N . PRO A 1 217 ? 3.864 -31.386 4.016 1.00 46.91 217 PRO A N 1
ATOM 1619 C CA . PRO A 1 217 ? 3.951 -30.388 5.076 1.00 46.91 217 PRO A CA 1
ATOM 1620 C C . PRO A 1 217 ? 4.145 -31.083 6.434 1.00 46.91 217 PRO A C 1
ATOM 1622 O O . PRO A 1 217 ? 3.212 -31.246 7.216 1.00 46.91 217 PRO A O 1
ATOM 1625 N N . THR A 1 218 ? 5.366 -31.531 6.719 1.00 45.44 218 THR A N 1
ATOM 1626 C CA . THR A 1 218 ? 5.791 -31.887 8.070 1.00 45.44 218 THR A CA 1
ATOM 1627 C C . THR A 1 218 ? 6.178 -30.603 8.780 1.00 45.44 218 THR A C 1
ATOM 1629 O O . THR A 1 218 ? 7.140 -29.921 8.429 1.00 45.44 218 THR A O 1
ATOM 1632 N N . ASN A 1 219 ? 5.352 -30.281 9.762 1.00 54.53 219 ASN A N 1
ATOM 1633 C CA . ASN A 1 219 ? 5.321 -29.088 10.588 1.00 54.53 219 ASN A CA 1
ATOM 1634 C C . ASN A 1 219 ? 6.472 -29.069 11.617 1.00 54.53 219 ASN A C 1
ATOM 1636 O O . ASN A 1 219 ? 6.241 -28.838 12.799 1.00 54.53 219 ASN A O 1
ATOM 1640 N N . ASP A 1 220 ? 7.700 -29.354 11.181 1.00 57.56 220 ASP A N 1
ATOM 1641 C CA . ASP A 1 220 ? 8.864 -29.518 12.052 1.00 57.56 220 ASP A CA 1
ATOM 1642 C C . ASP A 1 220 ? 10.072 -28.751 11.499 1.00 57.56 220 ASP A C 1
ATOM 1644 O O . ASP A 1 220 ? 10.943 -29.287 10.822 1.00 57.56 220 ASP A O 1
ATOM 1648 N N . THR A 1 221 ? 10.141 -27.458 11.814 1.00 53.50 221 THR A N 1
ATOM 1649 C CA . THR A 1 221 ? 11.388 -26.672 11.820 1.00 53.50 221 THR A CA 1
ATOM 1650 C C . THR A 1 221 ? 11.384 -25.712 13.023 1.00 53.50 221 THR A C 1
ATOM 1652 O O . THR A 1 221 ? 10.344 -25.457 13.631 1.00 53.50 221 THR A O 1
ATOM 1655 N N . PRO A 1 222 ? 12.565 -25.299 13.513 1.00 49.78 222 PRO A N 1
ATOM 1656 C CA . PRO A 1 222 ? 12.965 -25.560 14.889 1.00 49.78 222 PRO A CA 1
ATOM 1657 C C . PRO A 1 222 ? 12.538 -24.456 15.859 1.00 49.78 222 PRO A C 1
ATOM 1659 O O . PRO A 1 222 ? 12.782 -23.268 15.648 1.00 49.78 222 PRO A O 1
ATOM 1662 N N . ARG A 1 223 ? 12.040 -24.871 17.029 1.00 55.09 223 ARG A N 1
ATOM 1663 C CA . ARG A 1 223 ? 11.729 -24.029 18.202 1.00 55.09 223 ARG A CA 1
ATOM 1664 C C . ARG A 1 223 ? 12.905 -23.203 18.764 1.00 55.09 223 ARG A C 1
ATOM 1666 O O . ARG A 1 223 ? 12.728 -22.523 19.773 1.00 55.09 223 ARG A O 1
ATOM 1673 N N . LEU A 1 224 ? 14.085 -23.238 18.145 1.00 57.41 224 LEU A N 1
ATOM 1674 C CA . LEU A 1 224 ? 15.304 -22.593 18.641 1.00 57.41 224 LEU A CA 1
ATOM 1675 C C . LEU A 1 224 ? 15.423 -21.118 18.226 1.00 57.41 224 LEU A C 1
ATOM 1677 O O . LEU A 1 224 ? 15.883 -20.312 19.026 1.00 57.41 224 LEU A O 1
ATOM 1681 N N . LEU A 1 225 ? 14.947 -20.714 17.043 1.00 55.66 225 LEU A N 1
ATOM 1682 C CA . LEU A 1 225 ? 14.958 -19.292 16.650 1.00 55.66 225 LEU A CA 1
ATOM 1683 C C . LEU A 1 225 ? 13.888 -18.477 17.394 1.00 55.66 225 LEU A C 1
ATOM 1685 O O . LEU A 1 225 ? 14.130 -17.334 17.776 1.00 55.66 225 LEU A O 1
ATOM 1689 N N . GLY A 1 226 ? 12.739 -19.089 17.697 1.00 57.78 226 GLY A N 1
ATOM 1690 C CA . GLY A 1 226 ? 11.679 -18.445 18.477 1.00 57.78 226 GLY A CA 1
ATOM 1691 C C . GLY A 1 226 ? 12.061 -18.185 19.938 1.00 57.78 226 GLY A C 1
ATOM 1692 O O . GLY A 1 226 ? 11.657 -17.171 20.504 1.00 57.78 226 GLY A O 1
ATOM 1693 N N . THR A 1 227 ? 12.877 -19.047 20.555 1.00 72.12 227 THR A N 1
ATOM 1694 C CA . THR A 1 227 ? 13.279 -18.875 21.962 1.00 72.12 227 THR A CA 1
ATOM 1695 C C . THR A 1 227 ? 14.216 -17.687 22.149 1.00 72.12 227 THR A C 1
ATOM 1697 O O . THR A 1 227 ? 14.024 -16.919 23.089 1.00 72.12 227 THR A O 1
ATOM 1700 N N . TRP A 1 228 ? 15.172 -17.472 21.240 1.00 83.69 228 TRP A N 1
ATOM 1701 C CA . TRP A 1 228 ? 16.066 -16.310 21.304 1.00 83.69 228 TRP A CA 1
ATOM 1702 C C . TRP A 1 228 ? 15.323 -14.987 21.111 1.00 83.69 228 TRP A C 1
ATOM 1704 O O . TRP A 1 228 ? 15.603 -14.027 21.826 1.00 83.69 228 TRP A O 1
ATOM 1714 N N . VAL A 1 229 ? 14.332 -14.941 20.214 1.00 80.50 229 VAL A N 1
ATOM 1715 C CA . VAL A 1 229 ? 13.515 -13.735 19.997 1.00 80.50 229 VAL A CA 1
ATOM 1716 C C . VAL A 1 229 ? 12.651 -13.420 21.222 1.00 80.50 229 VAL A C 1
ATOM 1718 O O . VAL A 1 229 ? 12.622 -12.275 21.669 1.00 80.50 229 VAL A O 1
ATOM 1721 N N . VAL A 1 230 ? 12.000 -14.422 21.825 1.00 80.56 230 VAL A N 1
ATOM 1722 C CA . VAL A 1 230 ? 11.205 -14.225 23.054 1.00 80.56 230 VAL A CA 1
ATOM 1723 C C . VAL A 1 230 ? 12.090 -13.783 24.224 1.00 80.56 230 VAL A C 1
ATOM 1725 O O . VAL A 1 230 ? 11.711 -12.887 24.978 1.00 80.56 230 VAL A O 1
ATOM 1728 N N . LEU A 1 231 ? 13.290 -14.355 24.356 1.00 90.25 231 LEU A N 1
ATOM 1729 C CA . LEU A 1 231 ? 14.232 -13.999 25.417 1.00 90.25 231 LEU A CA 1
ATOM 1730 C C . LEU A 1 231 ? 14.785 -12.576 25.228 1.00 90.25 231 LEU A C 1
ATOM 1732 O O . LEU A 1 231 ? 14.850 -11.818 26.194 1.00 90.25 231 LEU A O 1
ATOM 1736 N N . LEU A 1 232 ? 15.076 -12.167 23.989 1.00 92.56 232 LEU A N 1
ATOM 1737 C CA . LEU A 1 232 ? 15.464 -10.793 23.656 1.00 92.56 232 LEU A CA 1
ATOM 1738 C C . LEU A 1 232 ? 14.351 -9.788 24.001 1.00 92.56 232 LEU A C 1
ATOM 1740 O O . LEU A 1 232 ? 14.622 -8.766 24.632 1.00 92.56 232 LEU A O 1
ATOM 1744 N N . ILE A 1 233 ? 13.097 -10.086 23.641 1.00 90.19 233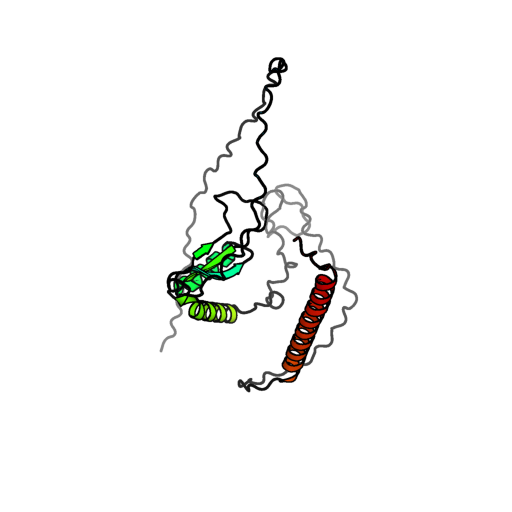 ILE A N 1
ATOM 1745 C CA . ILE A 1 233 ? 11.941 -9.227 23.953 1.00 90.19 233 ILE A CA 1
ATOM 1746 C C . ILE A 1 233 ? 11.759 -9.089 25.472 1.00 90.19 233 ILE A C 1
ATOM 1748 O O . ILE A 1 233 ? 11.557 -7.980 25.966 1.00 90.19 233 ILE A O 1
ATOM 1752 N N . MET A 1 234 ? 11.881 -10.186 26.226 1.00 92.69 234 MET A N 1
ATOM 1753 C CA . MET A 1 234 ? 11.778 -10.175 27.691 1.00 92.69 234 MET A CA 1
ATOM 1754 C C . MET A 1 234 ? 12.886 -9.332 28.341 1.00 92.69 234 MET A C 1
ATOM 1756 O O . MET A 1 234 ? 12.607 -8.555 29.254 1.00 92.69 234 MET A O 1
ATOM 1760 N N . VAL A 1 235 ? 14.127 -9.424 27.847 1.00 95.06 235 VAL A N 1
ATOM 1761 C CA . VAL A 1 235 ? 15.255 -8.612 28.338 1.00 95.06 235 VAL A CA 1
ATOM 1762 C C . VAL A 1 235 ? 15.029 -7.124 28.059 1.00 95.06 235 VAL A C 1
ATOM 1764 O O . VAL A 1 235 ? 15.205 -6.298 28.955 1.00 95.06 235 VAL A O 1
ATOM 1767 N N . LEU A 1 236 ? 14.581 -6.766 26.852 1.00 93.56 236 LEU A N 1
ATOM 1768 C CA . LEU A 1 236 ? 14.284 -5.373 26.503 1.00 93.56 236 LEU A CA 1
ATOM 1769 C C . LEU A 1 236 ? 13.128 -4.801 27.339 1.00 93.56 236 LEU A C 1
ATOM 1771 O O . LEU A 1 236 ? 13.216 -3.665 27.809 1.00 93.56 236 LEU A O 1
ATOM 1775 N N . ALA A 1 237 ? 12.077 -5.588 27.587 1.00 90.81 237 ALA A N 1
ATOM 1776 C CA . ALA A 1 237 ? 10.966 -5.183 28.447 1.00 90.81 237 ALA A CA 1
ATOM 1777 C C . ALA A 1 237 ? 11.415 -4.960 29.903 1.00 90.81 237 ALA A C 1
ATOM 1779 O O . ALA A 1 237 ? 11.056 -3.950 30.510 1.00 90.81 237 ALA A O 1
ATOM 1780 N N . ALA A 1 238 ? 12.246 -5.852 30.452 1.00 91.75 238 ALA A N 1
ATOM 1781 C CA . ALA A 1 238 ? 12.790 -5.709 31.802 1.00 91.75 238 ALA A CA 1
ATOM 1782 C C . ALA A 1 238 ? 13.677 -4.458 31.941 1.00 91.75 238 ALA A C 1
ATOM 1784 O O . ALA A 1 238 ? 13.541 -3.712 32.914 1.00 91.75 238 ALA A O 1
ATOM 1785 N N . LEU A 1 239 ? 14.527 -4.174 30.947 1.00 91.38 239 LEU A N 1
ATOM 1786 C CA . LEU A 1 239 ? 15.358 -2.966 30.921 1.00 91.38 239 LEU A CA 1
ATOM 1787 C C . LEU A 1 239 ? 14.517 -1.684 30.835 1.00 91.38 239 LEU A C 1
ATOM 1789 O O . LEU A 1 239 ? 14.810 -0.712 31.532 1.00 91.38 239 LEU A O 1
ATOM 1793 N N . ALA A 1 240 ? 13.440 -1.684 30.044 1.00 88.19 240 ALA A N 1
ATOM 1794 C CA . ALA A 1 240 ? 12.528 -0.545 29.956 1.00 88.19 240 ALA A CA 1
ATOM 1795 C C . ALA A 1 240 ? 11.809 -0.271 31.290 1.00 88.19 240 ALA A C 1
ATOM 1797 O O . ALA A 1 240 ? 11.682 0.887 31.694 1.00 88.19 240 ALA A O 1
ATOM 1798 N N . ILE A 1 241 ? 11.372 -1.319 32.000 1.00 88.50 241 ILE A N 1
ATOM 1799 C CA . ILE A 1 241 ? 10.736 -1.195 33.322 1.00 88.50 241 ILE A CA 1
ATOM 1800 C C . ILE A 1 241 ? 11.742 -0.676 34.359 1.00 88.50 241 ILE A C 1
ATOM 1802 O O . ILE A 1 241 ? 11.432 0.264 35.094 1.00 88.50 241 ILE A O 1
ATOM 1806 N N . ALA A 1 242 ? 12.958 -1.229 34.384 1.00 85.62 242 ALA A N 1
ATOM 1807 C CA . ALA A 1 242 ? 14.014 -0.796 35.299 1.00 85.62 242 ALA A CA 1
ATOM 1808 C C . ALA A 1 242 ? 14.414 0.672 35.066 1.00 85.62 242 ALA A C 1
ATOM 1810 O O . ALA A 1 242 ? 14.505 1.445 36.020 1.00 85.62 242 ALA A O 1
ATOM 1811 N N . GLY A 1 243 ? 14.564 1.096 33.806 1.00 87.31 243 GLY A N 1
ATOM 1812 C CA . GLY A 1 243 ? 14.860 2.491 33.466 1.00 87.31 243 GLY A CA 1
ATOM 1813 C C . GLY A 1 243 ? 13.763 3.462 33.918 1.00 87.31 243 GLY A C 1
ATOM 1814 O O . GLY A 1 243 ? 14.059 4.541 34.433 1.00 87.31 243 GLY A O 1
ATOM 1815 N N . LYS A 1 244 ? 12.490 3.062 33.805 1.00 81.94 244 LYS A N 1
ATOM 1816 C CA . LYS A 1 244 ? 11.345 3.880 34.237 1.00 81.94 244 LYS A CA 1
ATOM 1817 C C . LYS A 1 244 ? 11.294 4.058 35.756 1.00 81.94 244 LYS A C 1
ATOM 1819 O O . LYS A 1 244 ? 10.956 5.144 36.218 1.00 81.94 244 LYS A O 1
ATOM 1824 N N . LEU A 1 245 ? 11.667 3.030 36.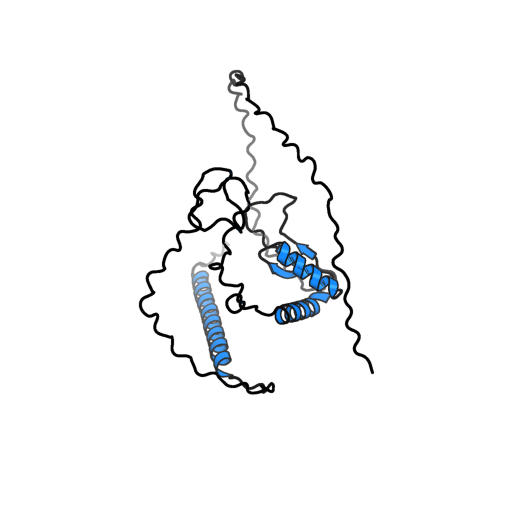521 1.00 81.81 245 LEU A N 1
ATOM 1825 C CA . LEU A 1 245 ? 11.746 3.094 37.985 1.00 81.81 245 LEU A CA 1
ATOM 1826 C C . LEU A 1 245 ? 12.885 4.000 38.469 1.00 81.81 245 LEU A C 1
ATOM 1828 O O . LEU A 1 245 ? 12.693 4.752 39.421 1.00 81.81 245 LEU A O 1
ATOM 1832 N N . VAL A 1 246 ? 14.036 3.995 37.789 1.00 78.06 246 VAL A N 1
ATOM 1833 C CA . VAL A 1 246 ? 15.143 4.915 38.107 1.00 78.06 246 VAL A CA 1
ATOM 1834 C C . VAL A 1 246 ? 14.753 6.367 37.813 1.00 78.06 246 VAL A C 1
ATOM 1836 O O . VAL A 1 246 ? 15.010 7.243 38.638 1.00 78.06 246 VAL A O 1
ATOM 1839 N N . LEU A 1 247 ? 14.068 6.630 36.691 1.00 69.56 247 LEU A N 1
ATOM 1840 C CA . LEU A 1 247 ? 13.578 7.979 36.379 1.00 69.56 247 LEU A CA 1
ATOM 1841 C C . LEU A 1 247 ? 12.511 8.467 37.374 1.00 69.56 247 LEU A C 1
ATOM 1843 O O . LEU A 1 247 ? 12.551 9.622 37.791 1.00 69.56 247 LEU A O 1
ATOM 1847 N N . PHE A 1 248 ? 11.580 7.600 37.786 1.00 69.62 248 PHE A N 1
ATOM 1848 C CA . PHE A 1 248 ? 10.556 7.961 38.776 1.00 69.62 248 PHE A CA 1
ATOM 1849 C C . PHE A 1 248 ? 11.144 8.181 40.175 1.00 69.62 248 PHE A C 1
ATOM 1851 O O . PHE A 1 248 ? 10.749 9.124 40.857 1.00 69.62 248 PHE A O 1
ATOM 1858 N N . GLY A 1 249 ? 12.132 7.378 40.581 1.00 65.88 249 GLY A N 1
ATOM 1859 C CA . GLY A 1 249 ? 12.828 7.561 41.857 1.00 65.88 249 GLY A CA 1
ATOM 1860 C C . GLY A 1 249 ? 13.635 8.862 41.933 1.00 65.88 249 GLY A C 1
ATOM 1861 O O . GLY A 1 249 ? 13.788 9.424 43.016 1.00 65.88 249 GLY A O 1
ATOM 1862 N N . ALA A 1 250 ? 14.119 9.377 40.797 1.00 68.31 250 ALA A N 1
ATOM 1863 C CA . ALA A 1 250 ? 14.810 10.663 40.745 1.00 68.31 250 ALA A CA 1
ATOM 1864 C C . ALA A 1 250 ? 13.853 11.863 40.894 1.00 68.31 250 ALA A C 1
ATOM 1866 O O . ALA A 1 250 ? 14.238 12.869 41.484 1.00 68.31 250 ALA A O 1
ATOM 1867 N N . MET A 1 251 ? 12.603 11.758 40.424 1.00 63.25 251 MET A N 1
ATOM 1868 C CA . MET A 1 251 ? 11.637 12.867 40.481 1.00 63.25 251 MET A CA 1
ATOM 1869 C C . MET A 1 251 ? 10.976 13.077 41.852 1.00 63.25 251 MET A C 1
ATOM 1871 O O . MET A 1 251 ? 10.524 14.186 42.128 1.00 63.25 251 MET A O 1
ATOM 1875 N N . ASP A 1 252 ? 10.933 12.076 42.735 1.00 59.34 252 ASP A N 1
ATOM 1876 C CA . ASP A 1 252 ? 10.337 12.246 44.074 1.00 59.34 252 ASP A CA 1
ATOM 1877 C C . ASP A 1 252 ? 11.286 12.904 45.094 1.00 59.34 252 ASP A C 1
ATOM 1879 O O . ASP A 1 252 ? 10.869 13.254 46.197 1.00 59.34 252 ASP A O 1
ATOM 1883 N N . ARG A 1 253 ? 12.556 13.145 44.733 1.00 61.88 253 ARG A N 1
ATOM 1884 C CA . ARG A 1 253 ? 13.533 13.776 45.637 1.00 61.88 253 ARG A CA 1
ATOM 1885 C C . ARG A 1 253 ? 13.452 15.310 45.683 1.00 61.88 253 ARG A C 1
ATOM 1887 O O . ARG A 1 253 ? 14.093 15.906 46.542 1.00 61.88 253 ARG A O 1
ATOM 1894 N N . GLU A 1 254 ? 12.659 15.945 44.816 1.00 60.16 254 GLU A N 1
ATOM 1895 C CA . GLU A 1 254 ? 12.521 17.415 44.766 1.00 60.16 254 GLU A CA 1
ATOM 1896 C C . GLU A 1 254 ? 11.239 17.967 45.411 1.00 60.16 254 GLU A C 1
ATOM 1898 O O . GLU A 1 254 ? 11.080 19.184 45.521 1.00 60.16 254 GLU A O 1
ATOM 1903 N N . ARG A 1 255 ? 10.330 17.119 45.916 1.00 63.31 255 ARG A N 1
ATOM 1904 C CA . ARG A 1 255 ? 9.210 17.609 46.737 1.00 63.31 255 ARG A CA 1
ATOM 1905 C C . ARG A 1 255 ? 9.693 17.876 48.158 1.00 63.31 255 ARG A C 1
ATOM 1907 O O . ARG A 1 255 ? 9.592 17.031 49.043 1.00 63.31 255 ARG A O 1
ATOM 1914 N N . GLY A 1 256 ? 10.246 19.070 48.356 1.00 70.56 256 GLY A N 1
ATOM 1915 C CA . GLY A 1 256 ? 10.536 19.609 49.681 1.00 70.56 256 GLY A CA 1
ATOM 1916 C C . GLY A 1 256 ? 9.284 19.639 50.575 1.00 70.56 256 GLY A C 1
ATOM 1917 O O . GLY A 1 256 ? 8.161 19.680 50.064 1.00 70.56 256 GLY A O 1
ATOM 1918 N N . PRO A 1 257 ? 9.456 19.612 51.910 1.00 66.56 257 PRO A N 1
ATOM 1919 C CA . PRO A 1 257 ? 8.346 19.594 52.854 1.00 66.56 257 PRO A CA 1
ATOM 1920 C C . PRO A 1 257 ? 7.499 20.859 52.687 1.00 66.56 257 PRO A C 1
ATOM 1922 O O . PRO A 1 257 ? 7.969 21.974 52.912 1.00 66.56 257 PRO A O 1
ATOM 1925 N N . THR A 1 258 ? 6.242 20.681 52.285 1.00 64.12 258 THR A N 1
ATOM 1926 C CA . THR A 1 258 ? 5.232 21.739 52.274 1.00 64.12 258 THR A CA 1
ATOM 1927 C C . THR A 1 258 ? 5.104 22.312 53.679 1.00 64.12 258 THR A C 1
ATOM 1929 O O . THR A 1 258 ? 4.658 21.622 54.597 1.00 64.12 258 THR A O 1
ATOM 1932 N N . GLN A 1 259 ? 5.522 23.568 53.847 1.00 60.59 259 GLN A N 1
ATOM 1933 C CA . GLN A 1 259 ? 5.297 24.322 55.072 1.00 60.59 259 GLN A CA 1
ATOM 1934 C C . GLN A 1 259 ? 3.790 24.447 55.303 1.00 60.59 259 GLN A C 1
ATOM 1936 O O . GLN A 1 259 ? 3.062 24.976 54.463 1.00 60.59 259 GLN A O 1
ATOM 1941 N N . ALA A 1 260 ? 3.339 23.936 56.446 1.00 57.72 260 ALA A N 1
ATOM 1942 C CA . ALA A 1 260 ? 2.016 24.203 56.974 1.00 57.72 260 ALA A CA 1
ATOM 1943 C C . ALA A 1 260 ? 1.923 25.700 57.296 1.00 57.72 260 ALA A C 1
ATOM 1945 O O . ALA A 1 260 ? 2.682 26.209 58.122 1.00 57.72 260 ALA A O 1
ATOM 1946 N N . VAL A 1 261 ? 1.025 26.398 56.606 1.00 58.34 261 VAL A N 1
ATOM 1947 C CA . VAL A 1 261 ? 0.657 27.780 56.925 1.00 58.34 261 VAL A CA 1
ATOM 1948 C C . VAL A 1 261 ? -0.526 27.720 57.907 1.00 58.34 261 VAL A C 1
ATOM 1950 O O . VAL A 1 261 ? -1.441 26.932 57.648 1.00 58.34 261 VAL A O 1
ATOM 1953 N N . PRO A 1 262 ? -0.473 28.459 59.034 1.00 63.12 262 PRO A N 1
ATOM 1954 C CA . PRO A 1 262 ? -1.487 28.442 60.094 1.00 63.12 262 PRO A CA 1
ATOM 1955 C C . PRO A 1 262 ? -2.835 29.040 59.678 1.00 63.12 262 PRO A C 1
ATOM 1957 O O . PRO A 1 262 ? -2.854 29.910 58.775 1.00 63.12 262 PRO A O 1
#

pLDDT: mean 71.06, std 18.18, range [42.19, 98.31]

Sequence (262 aa):
MAVGVGQGGCDEQAARGHSGFLRRNRPFYRGALDSGPSRQPTPHTRRPRIALPTPQPPQPPPPGGSQSNAEPTSPVELTRTNTEFEAAAIAEALRAQGIQARVLGGNLAGMRAEAPALASVIVRRMDLPRATEVLRAVKADSIDIDWNEVDVGDESRADPPDSCIHCGYSIAHVPDERPCPECGKVTPLGARQERPKSAAIHPRPKTPHESSTQISPTNDTPRLLGTWVVLLIMVLAALAIAGKLVLFGAMDRERGPTQAVP

Foldseek 3Di:
DDDDDDDDDDDDDDDDDPPDPPPPDDDPPPDDPDDDDDDDDDPDPDDPPPPDPDPDDPDDDDDPDPPPCPDQQDKDWQDKDQAPVVLVVLQVLCVVVVFHKDKDWHDPPPDPPVPRIIITIIGGNNCNVVSNVSVVVVVVVPPPPPPVPPCPDDPVPPPQPLADPPPRHGCVPPPQQAQDPVPRHRDCSPPVPVPPPPDDPDPDPPPDDPDDDPDDPPVDDPPVVVVVVVVVVVVVVVVVVVVVVVVVVVVVVPPDDDDDDD

Secondary structure (DSSP, 8-state):
--------------------------------------------------PPPP----PPPPP----S---TT-EEEEEEESSHHHHHHHHHHHHHTT--EEEESS-BTTB--SS--PEEEEEEGGGHHHHHHHHHHHHHHS----TTTS----GGG-PPPSB-TTT--B-TTS-TTSPPTTT------------------PPPP-----------------HHHHHHHHHHHHHHHHHHHHHHHHHHHHHGGG----PPP-

Radius of gyration: 36.08 Å; chains: 1; bounding box: 60×97×107 Å